Protein AF-A0A5J4QKJ9-F1 (afdb_monomer_lite)

Organism: NCBI:txid433724

Radius of gyration: 32.05 Å; chains: 1; bounding box: 85×45×97 Å

InterPro domains:
  IPR033413 Domain of unknown function DUF5117 [PF17148] (114-199)
  IPR033428 Domain of unknown function DUF5118 [PF17162] (48-95)

Secondary structure (DSSP, 8-state):
--HHHHHHHHHHTSS----------------PPP--------------HHHHHT-S--EEE-SSSEEEEETTEEEEEEEGGGTT-EEEE-------S-TTT--TT--SSPPEEEEEEE-SSEEEEEE---S---S-HHHHHHHHHHTPPEEEEEEEEEEE-TTSSEEEEE-HHHHSS--GGG----TTSGGGGS-------GGG-TT-

Sequence (208 aa):
MNKNKLIVLTLILLFGVLYCPATTIEINIFKKKKKTETTNDSTQVKKNKYDEFFKGEHETVNGMFTIHKMKGKLYFEMPVELFGCEMLIGSTVTEISDNSDAIIGSKPVAPLHVYFTKTDTYVQLRQINARYITMNQNIDQALEKSKIGVILKNAKIEVYNNDSTKVVFEMTDFFVSDNKKMTTFDENSLNGSYERNAIFKNDCSYLT

Structure (mmCIF, N/CA/C/O backbone):
data_AF-A0A5J4QKJ9-F1
#
_entry.id   AF-A0A5J4QKJ9-F1
#
loop_
_atom_site.group_PDB
_atom_site.id
_atom_site.type_symbol
_atom_site.label_atom_id
_atom_site.label_alt_id
_atom_site.label_comp_id
_atom_site.label_asym_id
_atom_site.label_entity_id
_atom_site.label_seq_id
_atom_site.pdbx_PDB_ins_code
_atom_site.Cartn_x
_atom_site.Cartn_y
_atom_site.Cartn_z
_atom_site.occupancy
_atom_site.B_iso_or_equiv
_atom_site.auth_seq_id
_atom_site.auth_comp_id
_atom_site.auth_asym_id
_atom_site.auth_atom_id
_atom_site.pdbx_PDB_model_num
ATOM 1 N N . MET A 1 1 ? 64.456 29.749 38.706 1.00 53.25 1 MET A N 1
ATOM 2 C CA . MET A 1 1 ? 63.313 28.982 39.253 1.00 53.25 1 MET A CA 1
ATOM 3 C C . MET A 1 1 ? 62.455 28.528 38.073 1.00 53.25 1 MET A C 1
ATOM 5 O O . MET A 1 1 ? 61.936 29.374 37.362 1.00 53.25 1 MET A O 1
ATOM 9 N N . ASN A 1 2 ? 62.463 27.228 37.753 1.00 49.75 2 ASN A N 1
ATOM 10 C CA . ASN A 1 2 ? 62.016 26.708 36.449 1.00 49.75 2 ASN A CA 1
ATOM 11 C C . ASN A 1 2 ? 60.491 26.764 36.272 1.00 49.75 2 ASN A C 1
ATOM 13 O O . ASN A 1 2 ? 59.763 26.321 37.157 1.00 49.75 2 ASN A O 1
ATOM 17 N N . LYS A 1 3 ? 60.024 27.232 35.104 1.00 55.44 3 LYS A N 1
ATOM 18 C CA . LYS A 1 3 ? 58.598 27.397 34.740 1.00 55.44 3 LYS A CA 1
ATOM 19 C C . LYS A 1 3 ? 57.761 26.121 34.943 1.00 55.44 3 LYS A C 1
ATOM 21 O O . LYS A 1 3 ? 56.603 26.207 35.333 1.00 55.44 3 LYS A O 1
ATOM 26 N N . ASN A 1 4 ? 58.376 24.944 34.831 1.00 56.66 4 ASN A N 1
ATOM 27 C CA . ASN A 1 4 ? 57.716 23.654 35.065 1.00 56.66 4 ASN A CA 1
ATOM 28 C C . ASN A 1 4 ? 57.393 23.404 36.550 1.00 56.66 4 ASN A C 1
ATOM 30 O O . ASN A 1 4 ? 56.423 22.721 36.855 1.00 56.66 4 ASN A O 1
ATOM 34 N N . LYS A 1 5 ? 58.148 23.998 37.488 1.00 53.72 5 LYS A N 1
ATOM 35 C CA . LYS A 1 5 ? 57.835 23.925 38.926 1.00 53.72 5 LYS A CA 1
ATOM 36 C C . LYS A 1 5 ? 56.646 24.814 39.305 1.00 53.72 5 LYS A C 1
ATOM 38 O O . LYS A 1 5 ? 55.942 24.484 40.249 1.00 53.72 5 LYS A O 1
ATOM 43 N N . LEU A 1 6 ? 56.397 25.895 38.558 1.00 53.22 6 LEU A N 1
ATOM 44 C CA . LEU A 1 6 ? 55.248 26.777 38.786 1.00 53.22 6 LEU A CA 1
ATOM 45 C C . LEU A 1 6 ? 53.943 26.135 38.286 1.00 53.22 6 LEU A C 1
ATOM 47 O O . LEU A 1 6 ? 52.938 26.206 38.982 1.00 53.22 6 LEU A O 1
ATOM 51 N N . ILE A 1 7 ? 53.994 25.424 37.151 1.00 61.72 7 ILE A N 1
ATOM 52 C CA . ILE A 1 7 ? 52.849 24.697 36.568 1.00 61.72 7 ILE A CA 1
ATOM 53 C C . ILE A 1 7 ? 52.448 23.487 37.429 1.00 61.72 7 ILE A C 1
ATOM 55 O O . ILE A 1 7 ? 51.263 23.260 37.660 1.00 61.72 7 ILE A O 1
ATOM 59 N N . VAL A 1 8 ? 53.419 22.751 37.984 1.00 59.34 8 VAL A N 1
ATOM 60 C CA . VAL A 1 8 ? 53.138 21.641 38.917 1.00 59.34 8 VAL A CA 1
ATOM 61 C C . VAL A 1 8 ? 52.498 22.149 40.216 1.00 59.34 8 VAL A C 1
ATOM 63 O O . VAL A 1 8 ? 51.596 21.504 40.743 1.00 59.34 8 VAL A O 1
ATOM 66 N N . LEU A 1 9 ? 52.879 23.342 40.689 1.00 55.09 9 LEU A N 1
ATOM 67 C CA . LEU A 1 9 ? 52.260 23.963 41.863 1.00 55.09 9 LEU A CA 1
ATOM 68 C C . LEU A 1 9 ? 50.819 24.438 41.588 1.00 55.09 9 LEU A C 1
ATOM 70 O O . LEU A 1 9 ? 49.995 24.435 42.498 1.00 55.09 9 LEU A O 1
ATOM 74 N N . THR A 1 10 ? 50.492 24.795 40.338 1.00 56.91 10 THR A N 1
ATOM 75 C CA . THR A 1 10 ? 49.123 25.192 39.950 1.00 56.91 10 THR A CA 1
ATOM 76 C C . THR A 1 10 ? 48.205 23.987 39.708 1.00 56.91 10 THR A C 1
ATOM 78 O O . THR A 1 10 ? 47.006 24.088 39.949 1.00 56.91 10 THR A O 1
ATOM 81 N N . LEU A 1 11 ? 48.744 22.830 39.302 1.00 54.16 11 LEU A N 1
ATOM 82 C CA . LEU A 1 11 ? 47.957 21.601 39.110 1.00 54.16 11 LEU A CA 1
ATOM 83 C C . LEU A 1 11 ? 47.583 20.902 40.431 1.00 54.16 11 LEU A C 1
ATOM 85 O O . LEU A 1 11 ? 46.534 20.270 40.512 1.00 54.16 11 LEU A O 1
ATOM 89 N N . ILE A 1 12 ? 48.402 21.048 41.479 1.00 56.22 12 ILE A N 1
ATOM 90 C CA . ILE A 1 12 ? 48.134 20.475 42.813 1.00 56.22 12 ILE A CA 1
ATOM 91 C C . ILE A 1 12 ? 47.018 21.240 43.549 1.00 56.22 12 ILE A C 1
ATOM 93 O O . ILE A 1 12 ? 46.324 20.660 44.380 1.00 56.22 12 ILE A O 1
ATOM 97 N N . LEU A 1 13 ? 46.760 22.504 43.186 1.00 49.28 13 LEU A N 1
ATOM 98 C CA . LEU A 1 13 ? 45.641 23.280 43.732 1.00 49.28 13 LEU A CA 1
ATOM 99 C C . LEU A 1 13 ? 44.269 22.899 43.138 1.00 49.28 13 LEU A C 1
ATOM 101 O O . LEU A 1 13 ? 43.248 23.281 43.703 1.00 49.28 13 LEU A O 1
ATOM 105 N N . LEU A 1 14 ? 44.224 22.149 42.028 1.00 42.69 14 LEU A N 1
ATOM 106 C CA . LEU A 1 14 ? 42.979 21.832 41.309 1.00 42.69 14 LEU A CA 1
ATOM 107 C C . LEU A 1 14 ? 42.457 20.398 41.542 1.00 42.69 14 LEU A C 1
ATOM 109 O O . LEU A 1 14 ? 41.370 20.070 41.081 1.00 42.69 14 LEU A O 1
ATOM 113 N N . PHE A 1 15 ? 43.195 19.553 42.274 1.00 47.22 15 PHE A N 1
ATOM 114 C CA . PHE A 1 15 ? 42.855 18.135 42.515 1.00 47.22 15 PHE A CA 1
ATOM 115 C C . PHE A 1 15 ? 42.607 17.775 43.995 1.00 47.22 15 PHE A C 1
ATOM 117 O O . PHE A 1 15 ? 42.519 16.602 44.347 1.00 47.22 15 PHE A O 1
ATOM 124 N N . GLY A 1 16 ? 42.472 18.774 44.872 1.00 45.16 16 GLY A N 1
ATOM 125 C CA . GLY A 1 16 ? 42.346 18.603 46.326 1.00 45.16 16 GLY A CA 1
ATOM 126 C C . GLY A 1 16 ? 40.927 18.679 46.897 1.00 45.16 16 GLY A C 1
ATOM 127 O O . GLY A 1 16 ? 40.784 19.057 48.055 1.00 45.16 16 GLY A O 1
ATOM 128 N N . VAL A 1 17 ? 39.878 18.372 46.126 1.00 46.97 17 VAL A N 1
ATOM 129 C CA . VAL A 1 17 ? 38.503 18.321 46.659 1.00 46.97 17 VAL A CA 1
ATOM 130 C C . VAL A 1 17 ? 37.802 17.043 46.202 1.00 46.97 17 VAL A C 1
ATOM 132 O O . VAL A 1 17 ? 36.970 17.052 45.302 1.00 46.97 17 VAL A O 1
ATOM 135 N N . LEU A 1 18 ? 38.146 15.931 46.855 1.00 41.47 18 LEU A N 1
ATOM 136 C CA . LEU A 1 18 ? 37.250 14.791 47.040 1.00 41.47 18 LEU A CA 1
ATOM 137 C C . LEU A 1 18 ? 37.597 14.080 48.369 1.00 41.47 18 LEU A C 1
ATOM 139 O O . LEU A 1 18 ? 38.754 13.736 48.586 1.00 41.47 18 LEU A O 1
ATOM 143 N N . TYR A 1 19 ? 36.555 13.832 49.181 1.00 35.19 19 TYR A N 1
ATOM 144 C CA . TYR A 1 19 ? 36.415 12.935 50.355 1.00 35.19 19 TYR A CA 1
ATOM 145 C C . TYR A 1 19 ? 36.490 13.457 51.821 1.00 35.19 19 TYR A C 1
ATOM 147 O O . TYR A 1 19 ? 37.563 13.563 52.396 1.00 35.19 19 TYR A O 1
ATOM 155 N N . CYS A 1 20 ? 35.277 13.648 52.401 1.00 39.91 20 CYS A N 1
ATOM 156 C CA . CYS A 1 20 ? 34.681 13.172 53.691 1.00 39.91 20 CYS A CA 1
ATOM 157 C C . CYS A 1 20 ? 35.464 13.299 55.032 1.00 39.91 20 CYS A C 1
ATOM 159 O O . CYS A 1 20 ? 36.637 12.946 55.052 1.00 39.91 20 CYS A O 1
ATOM 161 N N . PRO A 1 21 ? 34.842 13.660 56.194 1.00 39.41 21 PRO A N 1
ATOM 162 C CA . PRO A 1 21 ? 33.793 12.850 56.848 1.00 39.41 21 PRO A CA 1
ATOM 163 C C . PRO A 1 21 ? 32.693 13.631 57.620 1.00 39.41 21 PRO A C 1
ATOM 165 O O . PRO A 1 21 ? 32.648 14.855 57.654 1.00 39.41 21 PRO A O 1
ATOM 168 N N . ALA A 1 22 ? 31.766 12.878 58.217 1.00 34.44 22 ALA A N 1
ATOM 169 C CA . ALA A 1 22 ? 30.549 13.326 58.890 1.00 34.44 22 ALA A CA 1
ATOM 170 C C . ALA A 1 22 ? 30.721 13.856 60.342 1.00 34.44 22 ALA A C 1
ATOM 172 O O . ALA A 1 22 ? 31.669 13.502 61.036 1.00 34.44 22 ALA A O 1
ATOM 173 N N . THR A 1 23 ? 29.660 14.549 60.804 1.00 30.72 23 THR A N 1
ATOM 174 C CA . THR A 1 23 ? 29.131 14.769 62.184 1.00 30.72 23 THR A CA 1
ATOM 175 C C . THR A 1 23 ? 29.546 15.994 63.025 1.00 30.72 23 THR A C 1
ATOM 177 O O . THR A 1 23 ? 30.670 16.071 63.494 1.00 30.72 23 THR A O 1
ATOM 180 N N . THR A 1 24 ? 28.551 16.856 63.323 1.00 32.72 24 THR A N 1
ATOM 181 C CA . THR A 1 24 ? 28.047 17.295 64.660 1.00 32.72 24 THR A CA 1
ATOM 182 C C . THR A 1 24 ? 26.606 17.833 64.468 1.00 32.72 24 THR A C 1
ATOM 184 O O . THR A 1 24 ? 26.382 18.747 63.687 1.00 32.72 24 THR A O 1
ATOM 187 N N . ILE A 1 25 ? 25.558 17.057 64.772 1.00 34.56 25 ILE A N 1
ATOM 188 C CA . ILE A 1 25 ? 24.667 17.104 65.957 1.00 34.56 25 ILE A CA 1
ATOM 189 C C . ILE A 1 25 ? 24.187 18.512 66.363 1.00 34.56 25 ILE A C 1
ATOM 191 O O . ILE A 1 25 ? 24.894 19.204 67.080 1.00 34.56 25 ILE A O 1
ATOM 195 N N . GLU A 1 26 ? 22.919 18.822 66.064 1.00 34.75 26 GLU A N 1
ATOM 196 C CA . GLU A 1 26 ? 21.980 19.343 67.066 1.00 34.75 26 GLU A CA 1
ATOM 197 C C . GLU A 1 26 ? 20.632 18.621 66.951 1.00 34.75 26 GLU A C 1
ATOM 199 O O . GLU A 1 26 ? 20.161 18.242 65.877 1.00 34.75 26 GLU A O 1
ATOM 204 N N . ILE A 1 27 ? 20.084 18.336 68.125 1.00 34.22 27 ILE A N 1
ATOM 205 C CA . ILE A 1 27 ? 19.002 17.405 68.414 1.00 34.22 27 ILE A CA 1
ATOM 206 C C . ILE A 1 27 ? 17.670 18.149 68.316 1.00 34.22 27 ILE A C 1
ATOM 208 O O . ILE A 1 27 ? 17.490 19.169 68.971 1.00 34.22 27 ILE A O 1
ATOM 212 N N . ASN A 1 28 ? 16.683 17.575 67.623 1.00 33.81 28 ASN A N 1
ATOM 213 C CA . ASN A 1 28 ? 15.304 17.717 68.080 1.00 33.81 28 ASN A CA 1
ATOM 214 C C . ASN A 1 28 ? 14.521 16.416 67.885 1.00 33.81 28 ASN A C 1
ATOM 216 O O . ASN A 1 28 ? 14.237 15.949 66.783 1.00 33.81 28 ASN A O 1
ATOM 220 N N . ILE A 1 29 ? 14.243 15.803 69.029 1.00 37.66 29 ILE A N 1
ATOM 221 C CA . ILE A 1 29 ? 13.479 14.581 69.226 1.00 37.66 29 ILE A CA 1
ATOM 222 C C . ILE A 1 29 ? 12.014 14.904 68.946 1.00 37.66 29 ILE A C 1
ATOM 224 O O . ILE A 1 29 ? 11.448 15.671 69.702 1.00 37.66 29 ILE A O 1
ATOM 228 N N . PHE A 1 30 ? 11.382 14.283 67.944 1.00 35.19 30 PHE A N 1
ATOM 229 C CA . PHE A 1 30 ? 9.992 13.808 68.054 1.00 35.19 30 PHE A CA 1
ATOM 230 C C . PHE A 1 30 ? 9.690 12.738 66.978 1.00 35.19 30 PHE A C 1
ATOM 232 O O . PHE A 1 30 ? 9.582 12.993 65.784 1.00 35.19 30 PHE A O 1
ATOM 239 N N . LYS A 1 31 ? 9.628 11.494 67.469 1.00 33.03 31 LYS A N 1
ATOM 240 C CA . LYS A 1 31 ? 9.223 10.198 66.886 1.00 33.03 31 LYS A CA 1
ATOM 241 C C . LYS A 1 31 ? 8.546 10.203 65.496 1.00 33.03 31 LYS A C 1
ATOM 243 O O . LYS A 1 31 ? 7.370 10.533 65.373 1.00 33.03 31 LYS A O 1
ATOM 248 N N . LYS A 1 32 ? 9.219 9.606 64.498 1.00 29.00 32 LYS A N 1
ATOM 249 C CA . LYS A 1 32 ? 8.607 9.083 63.259 1.00 29.00 32 LYS A CA 1
ATOM 250 C C . LYS A 1 32 ? 8.487 7.552 63.348 1.00 29.00 32 LYS A C 1
ATOM 252 O O . LYS A 1 32 ? 9.492 6.854 63.464 1.00 29.00 32 LYS A O 1
ATOM 257 N N . LYS A 1 33 ? 7.256 7.025 63.300 1.00 32.41 33 LYS A N 1
ATOM 258 C CA . LYS A 1 33 ? 6.982 5.601 63.030 1.00 32.41 33 LYS A CA 1
ATOM 259 C C . LYS A 1 33 ? 7.449 5.292 61.603 1.00 32.41 33 LYS A C 1
ATOM 261 O O . LYS A 1 33 ? 7.057 5.975 60.661 1.00 32.41 33 LYS A O 1
ATOM 266 N N . LYS A 1 34 ? 8.286 4.266 61.468 1.00 31.73 34 LYS A N 1
ATOM 267 C CA . LYS A 1 34 ? 8.770 3.704 60.203 1.00 31.73 34 LYS A CA 1
ATOM 268 C C . LYS A 1 34 ? 7.569 3.158 59.416 1.00 31.73 34 LYS A C 1
ATOM 270 O O . LYS A 1 34 ? 6.896 2.253 59.903 1.00 31.73 34 LYS A O 1
ATOM 275 N N . LYS A 1 35 ? 7.300 3.696 58.224 1.00 29.03 35 LYS A N 1
ATOM 276 C CA . LYS A 1 35 ? 6.483 3.023 57.210 1.00 29.03 35 LYS A CA 1
ATOM 277 C C . LYS A 1 35 ? 7.376 2.811 55.997 1.00 29.03 35 LYS A C 1
ATOM 279 O O . LYS A 1 35 ? 7.787 3.762 55.346 1.00 29.03 35 LYS A O 1
ATOM 284 N N . THR A 1 36 ? 7.752 1.554 55.816 1.00 29.00 36 THR A N 1
ATOM 285 C CA . THR A 1 36 ? 8.337 0.990 54.607 1.00 29.00 36 THR A CA 1
ATOM 286 C C . THR A 1 36 ? 7.450 1.384 53.429 1.00 29.00 36 THR A C 1
ATOM 288 O O . THR A 1 36 ? 6.258 1.073 53.442 1.00 29.00 36 THR A O 1
ATOM 291 N N . GLU A 1 37 ? 7.996 2.098 52.447 1.00 31.80 37 GLU A N 1
ATOM 292 C CA . GLU A 1 37 ? 7.347 2.221 51.145 1.00 31.80 37 GLU A CA 1
ATOM 293 C C . GLU A 1 37 ? 7.529 0.887 50.433 1.00 31.80 37 GLU A C 1
ATOM 295 O O . GLU A 1 37 ? 8.569 0.572 49.862 1.00 31.80 37 GLU A O 1
ATOM 300 N N . THR A 1 38 ? 6.507 0.055 50.592 1.00 30.38 38 THR A N 1
ATOM 301 C CA . THR A 1 38 ? 6.234 -1.079 49.731 1.00 30.38 38 THR A CA 1
ATOM 302 C C . THR A 1 38 ? 6.131 -0.567 48.303 1.00 30.38 38 THR A C 1
ATOM 304 O O . THR A 1 38 ? 5.337 0.328 48.012 1.00 30.38 38 THR A O 1
ATOM 307 N N . THR A 1 39 ? 6.937 -1.163 47.433 1.00 41.56 39 THR A N 1
ATOM 308 C CA . THR A 1 39 ? 6.778 -1.204 45.986 1.00 41.56 39 THR A CA 1
ATOM 309 C C . THR A 1 39 ? 5.316 -1.503 45.657 1.00 41.56 39 THR A C 1
ATOM 311 O O . THR A 1 39 ? 4.884 -2.652 45.695 1.00 41.56 39 THR A O 1
ATOM 314 N N . ASN A 1 40 ? 4.531 -0.463 45.385 1.00 35.38 40 ASN A N 1
ATOM 315 C CA . ASN A 1 40 ? 3.227 -0.632 44.772 1.00 35.38 40 ASN A CA 1
ATOM 316 C C . ASN A 1 40 ? 3.465 -0.753 43.273 1.00 35.38 40 ASN A C 1
ATOM 318 O O . ASN A 1 40 ? 3.505 0.232 42.537 1.00 35.38 40 ASN A O 1
ATOM 322 N N . ASP A 1 41 ? 3.645 -2.004 42.868 1.00 45.06 41 ASP A N 1
ATOM 323 C CA . ASP A 1 41 ? 3.266 -2.513 41.562 1.00 45.06 41 ASP A CA 1
ATOM 324 C C . ASP A 1 41 ? 1.777 -2.195 41.352 1.00 45.06 41 ASP A C 1
ATOM 326 O O . ASP A 1 41 ? 0.881 -2.965 41.692 1.00 45.06 41 ASP A O 1
ATOM 330 N N . SER A 1 42 ? 1.494 -0.973 40.899 1.00 38.56 42 SER A N 1
ATOM 331 C CA . SER A 1 42 ? 0.215 -0.661 40.285 1.00 38.56 42 SER A CA 1
ATOM 332 C C . SER A 1 42 ? 0.376 -0.904 38.794 1.00 38.56 42 SER A C 1
ATOM 334 O O . SER A 1 42 ? 0.571 0.023 38.004 1.00 38.56 42 SER A O 1
ATOM 336 N N . THR A 1 43 ? 0.234 -2.166 38.406 1.00 46.91 43 THR A N 1
ATOM 337 C CA . THR A 1 43 ? -0.249 -2.585 37.088 1.00 46.91 43 THR A CA 1
ATOM 338 C C . THR A 1 43 ? -1.689 -2.076 36.916 1.00 46.91 43 THR A C 1
ATOM 340 O O . THR A 1 43 ? -2.660 -2.813 36.780 1.00 46.91 43 THR A O 1
ATOM 343 N N . GLN A 1 44 ? -1.861 -0.757 36.968 1.00 40.84 44 GLN A N 1
ATOM 344 C CA . GLN A 1 44 ? -3.064 -0.096 36.520 1.00 40.84 44 GLN A CA 1
ATOM 345 C C . GLN A 1 44 ? -2.872 0.044 35.017 1.00 40.84 44 GLN A C 1
ATOM 347 O O . GLN A 1 44 ? -2.218 0.972 34.543 1.00 40.84 44 GLN A O 1
ATOM 352 N N . VAL A 1 45 ? -3.371 -0.947 34.277 1.00 47.75 45 VAL A N 1
ATOM 353 C CA . VAL A 1 45 ? -3.450 -0.909 32.818 1.00 47.75 45 VAL A CA 1
ATOM 354 C C . VAL A 1 45 ? -4.270 0.328 32.453 1.00 47.75 45 VAL A C 1
ATOM 356 O O . VAL A 1 45 ? -5.499 0.294 32.390 1.00 47.75 45 VAL A O 1
ATOM 359 N N . LYS A 1 46 ? -3.594 1.465 32.245 1.00 46.38 46 LYS A N 1
ATOM 360 C CA . LYS A 1 46 ? -4.110 2.510 31.366 1.00 46.38 46 LYS A CA 1
ATOM 361 C C . LYS A 1 46 ? -4.401 1.772 30.072 1.00 46.38 46 LYS A C 1
ATOM 363 O O . LYS A 1 46 ? -3.456 1.280 29.461 1.00 46.38 46 LYS A O 1
ATOM 368 N N . LYS A 1 47 ? -5.679 1.645 29.702 1.00 55.09 47 LYS A N 1
ATOM 369 C CA . LYS A 1 47 ? -6.060 1.189 28.362 1.00 55.09 47 LYS A CA 1
ATOM 370 C C . LYS A 1 47 ? -5.145 1.896 27.378 1.00 55.09 47 LYS A C 1
ATOM 372 O O . LYS A 1 47 ? -5.116 3.130 27.360 1.00 55.09 47 LYS A O 1
ATOM 377 N N . ASN A 1 48 ? -4.321 1.127 26.678 1.00 82.25 48 ASN A N 1
ATOM 378 C CA . ASN A 1 48 ? -3.387 1.728 25.756 1.00 82.25 48 ASN A CA 1
ATOM 379 C C . ASN A 1 48 ? -4.210 2.322 24.604 1.00 82.25 48 ASN A C 1
ATOM 381 O O . ASN A 1 48 ? -5.266 1.787 24.262 1.00 82.25 48 ASN A O 1
ATOM 385 N N . LYS A 1 49 ? -3.757 3.431 24.008 1.00 90.50 49 LYS A N 1
ATOM 386 C CA . LYS A 1 49 ? -4.410 4.031 22.830 1.00 90.50 49 LYS A CA 1
ATOM 387 C C . LYS A 1 49 ? -4.652 2.985 21.737 1.00 90.50 49 LYS A C 1
ATOM 389 O O . LYS A 1 49 ? -5.638 3.075 21.019 1.00 90.50 49 LYS A O 1
ATOM 394 N N . TYR A 1 50 ? -3.769 1.990 21.654 1.00 93.81 50 TYR A N 1
ATOM 395 C CA . TYR A 1 50 ? -3.891 0.827 20.785 1.00 93.81 50 TYR A CA 1
ATOM 396 C C . TYR A 1 50 ? -5.137 -0.025 21.078 1.00 93.81 50 TYR A C 1
ATOM 398 O O . TYR A 1 50 ? -5.957 -0.246 20.189 1.00 93.81 50 TYR A O 1
ATOM 406 N N . ASP A 1 51 ? -5.326 -0.441 22.334 1.00 92.25 51 ASP A N 1
ATOM 407 C CA . ASP A 1 51 ? -6.477 -1.254 22.752 1.00 92.25 51 ASP A CA 1
ATOM 408 C C . ASP A 1 51 ? -7.800 -0.493 22.573 1.00 92.25 51 ASP A C 1
ATOM 410 O O . ASP A 1 51 ? -8.848 -1.079 22.305 1.00 92.25 51 ASP A O 1
ATOM 414 N N . GLU A 1 52 ? -7.765 0.832 22.743 1.00 92.94 52 GLU A N 1
ATOM 415 C CA . GLU A 1 52 ? -8.910 1.699 22.474 1.00 92.94 52 GLU A CA 1
ATOM 416 C C . GLU A 1 52 ? -9.199 1.824 20.974 1.00 92.94 52 GLU A C 1
ATOM 418 O O . GLU A 1 52 ? -10.365 1.773 20.576 1.00 92.94 52 GLU A O 1
ATOM 423 N N . PHE A 1 53 ? -8.159 1.944 20.143 1.00 94.38 53 PHE A N 1
ATOM 424 C CA . PHE A 1 53 ? -8.288 2.042 18.691 1.00 94.38 53 PHE A CA 1
ATOM 425 C C . PHE A 1 53 ? -8.983 0.808 18.108 1.00 94.38 53 PHE A C 1
ATOM 427 O O . PHE A 1 53 ? -9.957 0.950 17.369 1.00 94.38 53 PHE A O 1
ATOM 434 N N . PHE A 1 54 ? -8.560 -0.390 18.518 1.00 93.19 54 PHE A N 1
ATOM 435 C CA . PHE A 1 54 ? -9.141 -1.667 18.085 1.00 93.19 54 PHE A CA 1
ATOM 436 C C . PHE A 1 54 ? -10.321 -2.145 18.941 1.00 93.19 54 PHE A C 1
ATOM 438 O O . PHE A 1 54 ? -10.709 -3.314 18.893 1.00 93.19 54 PHE A O 1
ATOM 445 N N . LYS A 1 55 ? -10.934 -1.255 19.728 1.00 91.62 55 LYS A N 1
ATOM 446 C CA . LYS A 1 55 ? -12.094 -1.614 20.542 1.00 91.62 55 LYS A CA 1
ATOM 447 C C . LYS A 1 55 ? -13.301 -1.934 19.652 1.00 91.62 55 LYS A C 1
ATOM 449 O O . LYS A 1 55 ? -13.831 -1.058 18.968 1.00 91.62 55 LYS A O 1
ATOM 454 N N . GLY A 1 56 ? -13.793 -3.164 19.769 1.00 89.88 56 GLY A N 1
ATOM 455 C CA . GLY A 1 56 ? -14.959 -3.668 19.045 1.00 89.88 56 GLY A CA 1
ATOM 456 C C . GLY A 1 56 ? -14.598 -4.818 18.111 1.00 89.88 56 GLY A C 1
ATOM 457 O O . GLY A 1 56 ? -13.437 -5.216 18.009 1.00 89.88 56 GLY A O 1
ATOM 458 N N . GLU A 1 57 ? -15.609 -5.361 17.444 1.00 89.50 57 GLU A N 1
ATOM 459 C CA . GLU A 1 57 ? -15.409 -6.429 16.470 1.00 89.50 57 GLU A CA 1
ATOM 460 C C . GLU A 1 57 ? -14.704 -5.889 15.224 1.00 89.50 57 GLU A C 1
ATOM 462 O O . GLU A 1 57 ? -15.051 -4.833 14.687 1.00 89.50 57 GLU A O 1
ATOM 467 N N . HIS A 1 58 ? -13.683 -6.617 14.791 1.00 93.88 58 HIS A N 1
ATOM 468 C CA . HIS A 1 58 ? -12.952 -6.361 13.565 1.00 93.88 58 HIS A CA 1
ATOM 469 C C . HIS A 1 58 ? -12.363 -7.672 13.050 1.00 93.88 58 HIS A C 1
ATOM 471 O O . HIS A 1 58 ? -11.989 -8.551 13.828 1.00 93.88 58 HIS A O 1
ATOM 477 N N . GLU A 1 59 ? -12.280 -7.805 11.733 1.00 95.44 59 GLU A N 1
ATOM 478 C CA . GLU A 1 59 ? -11.654 -8.964 11.106 1.00 95.44 59 GLU A CA 1
ATOM 479 C C . GLU A 1 59 ? -10.145 -8.728 11.052 1.00 95.44 59 GLU A C 1
ATOM 481 O O . GLU A 1 59 ? -9.699 -7.647 10.664 1.00 95.44 59 GLU A O 1
ATOM 486 N N . THR A 1 60 ? -9.357 -9.728 11.448 1.00 96.62 60 THR A N 1
ATOM 487 C CA . THR A 1 60 ? -7.894 -9.639 11.451 1.00 96.62 60 THR A CA 1
ATOM 488 C C . THR A 1 60 ? -7.291 -10.826 10.726 1.00 96.62 60 THR A C 1
ATOM 490 O O . THR A 1 60 ? -7.642 -11.973 11.001 1.00 96.62 60 THR A O 1
ATOM 493 N N . VAL A 1 61 ? -6.335 -10.550 9.843 1.00 97.00 61 VAL A N 1
ATOM 494 C CA . VAL A 1 61 ? -5.507 -11.565 9.193 1.00 97.00 61 VAL A CA 1
ATOM 495 C C . VAL A 1 61 ? -4.046 -11.269 9.502 1.00 97.00 61 VAL A C 1
ATOM 497 O O . VAL A 1 61 ? -3.568 -10.156 9.290 1.00 97.00 61 VAL A O 1
ATOM 500 N N . ASN A 1 62 ? -3.335 -12.274 10.011 1.00 96.81 62 ASN A N 1
ATOM 501 C CA . ASN A 1 62 ? -1.915 -12.171 10.332 1.00 96.81 62 ASN A CA 1
ATOM 502 C C . ASN A 1 62 ? -1.062 -12.636 9.144 1.00 96.81 62 ASN A C 1
ATOM 504 O O . ASN A 1 62 ? -1.321 -13.691 8.566 1.00 96.81 62 ASN A O 1
ATOM 508 N N . GLY A 1 63 ? -0.018 -11.877 8.822 1.00 96.19 63 GLY A N 1
ATOM 509 C CA . GLY A 1 63 ? 0.964 -12.194 7.786 1.00 96.19 63 GLY A CA 1
ATOM 510 C C . GLY A 1 63 ? 2.261 -11.415 8.009 1.00 96.19 63 GLY A C 1
ATOM 511 O O . GLY A 1 63 ? 2.576 -11.058 9.141 1.00 96.19 63 GLY A O 1
ATOM 512 N N . MET A 1 64 ? 2.999 -11.108 6.932 1.00 95.00 64 MET A N 1
ATOM 513 C CA . MET A 1 64 ? 4.138 -10.170 7.001 1.00 95.00 64 MET A CA 1
ATOM 514 C C . MET A 1 64 ? 3.696 -8.824 7.597 1.00 95.00 64 MET A C 1
ATOM 516 O O . MET A 1 64 ? 4.429 -8.182 8.345 1.00 95.00 64 MET A O 1
ATOM 520 N N . PHE A 1 65 ? 2.481 -8.411 7.238 1.00 96.38 65 PHE A N 1
ATOM 521 C CA . PHE A 1 65 ? 1.750 -7.304 7.829 1.00 96.38 65 PHE A CA 1
ATOM 522 C C . PHE A 1 65 ? 0.530 -7.926 8.506 1.00 96.38 65 PHE A C 1
ATOM 524 O O . PHE A 1 65 ? -0.041 -8.885 7.972 1.00 96.38 65 PHE A O 1
ATOM 531 N N . THR A 1 66 ? 0.109 -7.385 9.643 1.00 97.44 66 THR A N 1
ATOM 532 C CA . THR A 1 66 ? -1.2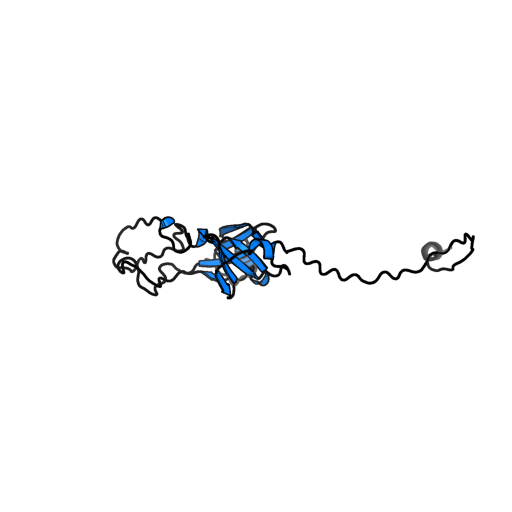18 -7.701 10.171 1.00 97.44 66 THR A CA 1
ATOM 533 C C . THR A 1 66 ? -2.216 -6.749 9.516 1.00 97.44 66 THR A C 1
ATOM 535 O O . THR A 1 66 ? -1.981 -5.544 9.424 1.00 97.44 66 THR A O 1
ATOM 538 N N . ILE A 1 67 ? -3.308 -7.292 8.987 1.00 96.94 67 ILE A N 1
ATOM 539 C CA . ILE A 1 67 ? -4.344 -6.523 8.298 1.00 96.94 67 ILE A CA 1
ATOM 540 C C . ILE A 1 67 ? -5.607 -6.571 9.142 1.00 96.94 67 ILE A C 1
ATOM 542 O O . ILE A 1 67 ? -6.088 -7.656 9.468 1.00 96.94 67 ILE A O 1
ATOM 546 N N . HIS A 1 68 ? -6.160 -5.398 9.444 1.00 96.44 68 HIS A N 1
ATOM 547 C CA . HIS A 1 68 ? -7.416 -5.255 10.168 1.00 96.44 68 HIS A CA 1
ATOM 548 C C . HIS A 1 68 ? -8.469 -4.603 9.277 1.00 96.44 68 HIS A C 1
ATOM 550 O O . HIS A 1 68 ? -8.246 -3.522 8.726 1.00 96.44 68 HIS A O 1
ATOM 556 N N . LYS A 1 69 ? -9.641 -5.226 9.180 1.00 95.00 69 LYS A N 1
ATOM 557 C CA . LYS A 1 69 ? -10.832 -4.629 8.575 1.00 95.00 69 LYS A CA 1
ATOM 558 C C . LYS A 1 69 ? -11.790 -4.218 9.686 1.00 95.00 69 LYS A C 1
ATOM 560 O O . LYS A 1 69 ? -12.310 -5.058 10.419 1.00 95.00 69 LYS A O 1
ATOM 565 N N . MET A 1 70 ? -12.032 -2.916 9.807 1.00 93.56 70 MET A N 1
ATOM 566 C CA . MET A 1 70 ? -12.949 -2.355 10.800 1.00 93.56 70 MET A CA 1
ATOM 567 C C . MET A 1 70 ? -13.615 -1.091 10.268 1.00 93.56 70 MET A C 1
ATOM 569 O O . MET A 1 70 ? -12.961 -0.258 9.645 1.00 93.56 70 MET A O 1
ATOM 573 N N . LYS A 1 71 ? -14.915 -0.922 10.541 1.00 89.81 71 LYS A N 1
ATOM 574 C CA . LYS A 1 71 ? -15.680 0.293 10.185 1.00 89.81 71 LYS A CA 1
ATOM 575 C C . LYS A 1 71 ? -15.549 0.685 8.698 1.00 89.81 71 LYS A C 1
ATOM 577 O O . LYS A 1 71 ? -15.366 1.860 8.389 1.00 89.81 71 LYS A O 1
ATOM 582 N N . GLY A 1 72 ? -15.589 -0.303 7.799 1.00 89.12 72 GLY A N 1
ATOM 583 C CA . GLY A 1 72 ? -15.476 -0.088 6.350 1.00 89.12 72 GLY A CA 1
ATOM 584 C C . GLY A 1 72 ? -14.087 0.357 5.870 1.00 89.12 72 GLY A C 1
ATOM 585 O O . GLY A 1 72 ? -13.959 0.950 4.803 1.00 89.12 72 GLY A O 1
ATOM 586 N N . LYS A 1 73 ? -13.042 0.150 6.683 1.00 92.75 73 LYS A N 1
ATOM 587 C CA . LYS A 1 73 ? -11.666 0.552 6.376 1.00 92.75 73 LYS A CA 1
ATOM 588 C C . LYS A 1 73 ? -10.685 -0.588 6.581 1.00 92.75 73 LYS A C 1
ATOM 590 O O . LYS A 1 73 ? -10.858 -1.427 7.468 1.00 92.75 73 LYS A O 1
ATOM 595 N N . LEU A 1 74 ? -9.633 -0.559 5.773 1.00 95.00 74 LEU A N 1
ATOM 596 C CA . LEU A 1 74 ? -8.494 -1.457 5.822 1.00 95.00 74 LEU A CA 1
ATOM 597 C C . LEU A 1 74 ? -7.315 -0.757 6.501 1.00 95.00 74 LEU A C 1
ATOM 599 O O . LEU A 1 74 ? -6.786 0.239 5.998 1.00 95.00 74 LEU A O 1
ATOM 603 N N . TYR A 1 75 ? -6.893 -1.300 7.635 1.00 97.19 75 TYR A N 1
ATOM 604 C CA . TYR A 1 75 ? -5.743 -0.832 8.394 1.00 97.19 75 TYR A CA 1
ATOM 605 C C . TYR A 1 75 ? -4.614 -1.845 8.307 1.00 97.19 75 TYR A C 1
ATOM 607 O O . TYR A 1 75 ? -4.816 -3.045 8.494 1.00 97.19 75 TYR A O 1
ATOM 615 N N . PHE A 1 76 ? -3.419 -1.347 8.025 1.00 97.88 76 PHE A N 1
ATOM 616 C CA . PHE A 1 76 ? -2.190 -2.123 8.039 1.00 97.88 76 PHE A CA 1
ATOM 617 C C . PHE A 1 76 ? -1.489 -1.876 9.367 1.00 97.88 76 PHE A C 1
ATOM 619 O O . PHE A 1 76 ? -1.194 -0.730 9.697 1.00 97.88 76 PHE A O 1
ATOM 626 N N . GLU A 1 77 ? -1.211 -2.944 10.104 1.00 97.94 77 GLU A N 1
ATOM 627 C CA . GLU A 1 77 ? -0.296 -2.970 11.237 1.00 97.94 77 GLU A CA 1
ATOM 628 C C . GLU A 1 77 ? 1.039 -3.565 10.750 1.00 97.94 77 GLU A C 1
ATOM 630 O O . GLU A 1 77 ? 1.169 -4.770 10.513 1.00 97.94 77 GLU A O 1
ATOM 635 N N . MET A 1 78 ? 2.035 -2.701 10.552 1.00 98.12 78 MET A N 1
ATOM 636 C CA . MET A 1 78 ? 3.322 -3.059 9.950 1.00 98.12 78 MET A CA 1
ATOM 637 C C . MET A 1 78 ? 4.454 -3.019 10.985 1.00 98.12 78 MET A C 1
ATOM 639 O O . MET A 1 78 ? 4.601 -1.999 11.668 1.00 98.12 78 MET A O 1
ATOM 643 N N . PRO A 1 79 ? 5.297 -4.066 11.074 1.00 98.06 79 PRO A N 1
ATOM 644 C CA . PRO A 1 79 ? 6.534 -4.023 11.849 1.00 98.06 79 PRO A CA 1
ATOM 645 C C . PRO A 1 79 ? 7.474 -2.907 11.387 1.00 98.06 79 PRO A C 1
ATOM 647 O O . PRO A 1 79 ? 7.706 -2.728 10.191 1.00 98.06 79 PRO A O 1
ATOM 650 N N . VAL A 1 80 ? 8.063 -2.178 12.337 1.00 96.88 80 VAL A N 1
ATOM 651 C CA . VAL A 1 80 ? 8.986 -1.069 12.041 1.00 96.88 80 VAL A CA 1
ATOM 652 C C . VAL A 1 80 ? 10.264 -1.528 11.332 1.00 96.88 80 VAL A C 1
ATOM 654 O O . VAL A 1 80 ? 10.897 -0.748 10.629 1.00 96.88 80 VAL A O 1
ATOM 657 N N . GLU A 1 81 ? 10.623 -2.799 11.475 1.00 97.06 81 GLU A N 1
ATOM 658 C CA . GLU A 1 81 ? 11.785 -3.410 10.823 1.00 97.06 81 GLU A CA 1
ATOM 659 C C . GLU A 1 81 ? 11.625 -3.519 9.301 1.00 97.06 81 GLU A C 1
ATOM 661 O O . GLU A 1 81 ? 12.619 -3.615 8.590 1.00 97.06 81 GLU A O 1
ATOM 666 N N . LEU A 1 82 ? 10.390 -3.461 8.787 1.00 97.62 82 LEU A N 1
ATOM 667 C CA . LEU A 1 82 ? 10.111 -3.555 7.351 1.00 97.62 82 LEU A CA 1
ATOM 668 C C . LEU A 1 82 ? 10.227 -2.212 6.613 1.00 97.62 82 LEU A C 1
ATOM 670 O O . LEU A 1 82 ? 10.096 -2.162 5.387 1.00 97.62 82 LEU A O 1
ATOM 674 N N . PHE A 1 83 ? 10.459 -1.104 7.324 1.00 97.25 83 PHE A N 1
ATOM 675 C CA . PHE A 1 83 ? 10.709 0.183 6.677 1.00 97.25 83 PHE A CA 1
ATOM 676 C C . PHE A 1 83 ? 12.024 0.152 5.893 1.00 97.25 83 PHE A C 1
ATOM 678 O O . PHE A 1 83 ? 13.063 -0.246 6.408 1.00 97.25 83 PHE A O 1
ATOM 685 N N . GLY A 1 84 ? 11.985 0.616 4.643 1.00 95.50 84 GLY A N 1
ATOM 686 C CA . GLY A 1 84 ? 13.122 0.552 3.722 1.00 95.50 84 GLY A CA 1
ATOM 687 C C . GLY A 1 84 ? 13.293 -0.796 3.015 1.00 95.50 84 GLY A C 1
ATOM 688 O O . GLY A 1 84 ? 14.086 -0.868 2.082 1.00 95.50 84 GLY A O 1
ATOM 689 N N . CYS A 1 85 ? 12.540 -1.837 3.387 1.00 96.38 85 CYS A N 1
ATOM 690 C CA . CYS A 1 85 ? 12.548 -3.097 2.652 1.00 96.38 85 CYS A CA 1
ATOM 691 C C . CYS A 1 85 ? 11.812 -2.943 1.317 1.00 96.38 85 CYS A C 1
ATOM 693 O O . CYS A 1 85 ? 10.672 -2.470 1.272 1.00 96.38 85 CYS A O 1
ATOM 695 N N . GLU A 1 86 ? 12.461 -3.365 0.234 1.00 95.50 86 GLU A N 1
ATOM 696 C CA . GLU A 1 86 ? 11.837 -3.416 -1.084 1.00 95.50 86 GLU A CA 1
ATOM 697 C C . GLU A 1 86 ? 10.844 -4.582 -1.171 1.00 95.50 86 GLU A C 1
ATOM 699 O O . GLU A 1 86 ? 11.093 -5.681 -0.676 1.00 95.50 86 GLU A O 1
ATOM 704 N N . MET A 1 87 ? 9.704 -4.339 -1.808 1.00 96.25 87 MET A N 1
ATOM 705 C CA . MET A 1 87 ? 8.581 -5.265 -1.914 1.00 96.25 87 MET A CA 1
ATOM 706 C C . MET A 1 87 ? 7.931 -5.161 -3.295 1.00 96.25 87 MET A C 1
ATOM 708 O O . MET A 1 87 ? 8.090 -4.166 -4.008 1.00 96.25 87 MET A O 1
ATOM 712 N N . LEU A 1 88 ? 7.148 -6.181 -3.653 1.00 95.75 88 LEU A N 1
ATOM 713 C CA . LEU A 1 88 ? 6.255 -6.156 -4.808 1.00 95.75 88 LEU A CA 1
ATOM 714 C C . LEU A 1 88 ? 4.803 -6.182 -4.333 1.00 95.75 88 LEU A C 1
ATOM 716 O O . LEU A 1 88 ? 4.422 -7.062 -3.564 1.00 95.75 88 LEU A O 1
ATOM 720 N N . ILE A 1 89 ? 3.988 -5.247 -4.822 1.00 94.06 89 ILE A N 1
ATOM 721 C CA . ILE A 1 89 ? 2.534 -5.258 -4.618 1.00 94.06 89 ILE A CA 1
ATOM 722 C C . ILE A 1 89 ? 1.860 -5.460 -5.970 1.00 94.06 89 ILE A C 1
ATOM 724 O O . ILE A 1 89 ? 2.022 -4.642 -6.870 1.00 94.06 89 ILE A O 1
ATOM 728 N N . GLY A 1 90 ? 1.085 -6.530 -6.110 1.00 92.25 90 GLY A N 1
ATOM 729 C CA . GLY A 1 90 ? 0.269 -6.784 -7.294 1.00 92.25 90 GLY A CA 1
ATOM 730 C C . GLY A 1 90 ? -1.105 -7.317 -6.909 1.00 92.25 90 GLY A C 1
ATOM 731 O O . GLY A 1 90 ? -1.259 -7.943 -5.861 1.00 92.25 90 GLY A O 1
ATOM 732 N N . SER A 1 91 ? -2.092 -7.073 -7.764 1.00 90.31 91 SER A N 1
ATOM 733 C CA . SER A 1 91 ? -3.432 -7.648 -7.665 1.00 90.31 91 SER A CA 1
ATOM 734 C C . SER A 1 91 ? -3.545 -8.886 -8.557 1.00 90.31 91 SER A C 1
ATOM 736 O O . SER A 1 91 ? -2.796 -9.064 -9.517 1.00 90.31 91 SER A O 1
ATOM 738 N N . THR A 1 92 ? -4.448 -9.798 -8.214 1.00 92.69 92 THR A N 1
ATOM 739 C CA . THR A 1 92 ? -4.792 -10.957 -9.046 1.00 92.69 92 THR A CA 1
ATOM 740 C C . THR A 1 92 ? -6.303 -11.082 -9.078 1.00 92.69 92 THR A C 1
ATOM 742 O O . THR A 1 92 ? -6.944 -10.945 -8.037 1.00 92.69 92 THR A O 1
ATOM 745 N N . VAL A 1 93 ? -6.867 -11.329 -10.258 1.00 92.69 93 VAL A N 1
ATOM 746 C CA . VAL A 1 93 ? -8.311 -11.535 -10.411 1.00 92.69 93 VAL A CA 1
ATOM 747 C C . VAL A 1 93 ? -8.655 -12.924 -9.889 1.00 92.69 93 VAL A C 1
ATOM 749 O O . VAL A 1 93 ? -8.280 -13.922 -10.496 1.00 92.69 93 VAL A O 1
ATOM 752 N N . THR A 1 94 ? -9.323 -13.012 -8.744 1.00 93.62 94 THR A N 1
ATOM 753 C CA . THR A 1 94 ? -9.728 -14.301 -8.158 1.00 93.62 94 THR A CA 1
ATOM 754 C C . THR A 1 94 ? -11.075 -14.766 -8.691 1.00 93.62 94 THR A C 1
ATOM 756 O O . THR A 1 94 ? -11.262 -15.952 -8.935 1.00 93.62 94 THR A O 1
ATOM 759 N N . GLU A 1 95 ? -11.994 -13.825 -8.899 1.00 92.06 95 GLU A N 1
ATOM 760 C CA . GLU A 1 95 ? -13.360 -14.046 -9.370 1.00 92.06 95 GLU A CA 1
ATOM 761 C C . GLU A 1 95 ? -13.792 -12.836 -10.211 1.00 92.06 95 GLU A C 1
ATOM 763 O O . GLU A 1 95 ? -13.307 -11.722 -9.993 1.00 92.06 95 GLU A O 1
ATOM 768 N N . ILE A 1 96 ? -14.678 -13.046 -11.187 1.00 92.25 96 ILE A N 1
ATOM 769 C CA . ILE A 1 96 ? -15.186 -11.982 -12.061 1.00 92.25 96 ILE A CA 1
ATOM 770 C C . ILE A 1 96 ? -16.601 -12.305 -12.548 1.00 92.25 96 ILE A C 1
ATOM 772 O O . ILE A 1 96 ? -16.928 -13.469 -12.775 1.00 92.25 96 ILE A O 1
ATOM 776 N N . SER A 1 97 ? -17.442 -11.279 -12.702 1.00 91.56 97 SER A N 1
ATOM 777 C CA . SER A 1 97 ? -18.815 -11.423 -13.206 1.00 91.56 97 SER A CA 1
ATOM 778 C C . SER A 1 97 ? -18.884 -11.611 -14.722 1.00 91.56 97 SER A C 1
ATOM 780 O O . SER A 1 97 ? -19.776 -12.298 -15.211 1.00 91.56 97 SER A O 1
ATOM 782 N N . ASP A 1 98 ? -17.953 -10.997 -15.453 1.00 92.19 98 ASP A N 1
ATOM 783 C CA . ASP A 1 98 ? -17.839 -11.077 -16.905 1.00 92.19 98 ASP A CA 1
ATOM 784 C C . ASP A 1 98 ? -16.387 -11.393 -17.287 1.00 92.19 98 ASP A C 1
ATOM 786 O O . ASP A 1 98 ? -15.475 -10.587 -17.107 1.00 92.19 98 ASP A O 1
ATOM 790 N N . ASN A 1 99 ? -16.159 -12.599 -17.803 1.00 91.62 99 ASN A N 1
ATOM 791 C CA . ASN A 1 99 ? -14.826 -13.054 -18.194 1.00 91.62 99 ASN A CA 1
ATOM 792 C C . ASN A 1 99 ? -14.299 -12.374 -19.471 1.00 91.62 99 ASN A C 1
ATOM 794 O O . ASN A 1 99 ? -13.152 -12.609 -19.856 1.00 91.62 99 ASN A O 1
ATOM 798 N N . SER A 1 100 ? -15.104 -11.531 -20.124 1.00 93.00 100 SER A N 1
ATOM 799 C CA . SER A 1 100 ? -14.635 -10.678 -21.212 1.00 93.00 100 SER A CA 1
ATOM 800 C C . SER A 1 100 ? -13.769 -9.514 -20.723 1.00 93.00 100 SER A C 1
ATOM 802 O O . SER A 1 100 ? -13.008 -8.977 -21.522 1.00 93.00 100 SER A O 1
ATOM 804 N N . ASP A 1 101 ? -13.797 -9.179 -19.427 1.00 92.69 101 ASP A N 1
ATOM 805 C CA . ASP A 1 101 ? -13.060 -8.044 -18.850 1.00 92.69 101 ASP A CA 1
ATOM 806 C C . ASP A 1 101 ? -11.696 -8.406 -18.245 1.00 92.69 101 ASP A C 1
ATOM 808 O O . ASP A 1 101 ? -10.788 -7.563 -18.215 1.00 92.69 101 ASP A O 1
ATOM 812 N N . ALA A 1 102 ? -11.536 -9.645 -17.773 1.00 93.81 102 ALA A N 1
ATOM 813 C CA . ALA A 1 102 ? -10.274 -10.183 -17.273 1.00 93.81 102 ALA A CA 1
ATOM 814 C C . ALA A 1 102 ? -10.266 -11.715 -17.227 1.00 93.81 102 ALA A C 1
ATOM 816 O O . ALA A 1 102 ? -11.309 -12.368 -17.173 1.00 93.81 102 ALA A O 1
ATOM 817 N N . ILE A 1 103 ? -9.063 -12.285 -17.187 1.00 91.94 103 ILE A N 1
ATOM 818 C CA . ILE A 1 103 ? -8.850 -13.725 -17.037 1.00 91.94 103 ILE A CA 1
ATOM 819 C C . ILE A 1 103 ? -8.646 -14.041 -15.550 1.00 91.94 103 ILE A C 1
ATOM 821 O O . ILE A 1 103 ? -7.816 -13.433 -14.878 1.00 91.94 103 ILE A O 1
ATOM 825 N N . ILE A 1 104 ? -9.372 -15.028 -15.023 1.00 93.44 104 ILE A N 1
ATOM 826 C CA . ILE A 1 104 ? -9.183 -15.488 -13.640 1.00 93.44 104 ILE A CA 1
ATOM 827 C C . ILE A 1 104 ? -7.742 -15.990 -13.451 1.00 93.44 104 ILE A C 1
ATOM 829 O O . ILE A 1 104 ? -7.210 -16.741 -14.266 1.00 93.44 104 ILE A O 1
ATOM 833 N N . GLY A 1 105 ? -7.106 -15.573 -12.360 1.00 92.38 105 GLY A N 1
ATOM 834 C CA . GLY A 1 105 ? -5.705 -15.843 -12.042 1.00 92.38 105 GLY A CA 1
ATOM 835 C C . GLY A 1 105 ? -4.715 -14.888 -12.712 1.00 92.38 105 GLY A C 1
ATOM 836 O O . GLY A 1 105 ? -3.524 -14.930 -12.380 1.00 92.38 105 GLY A O 1
ATOM 837 N N . SER A 1 106 ? -5.170 -14.010 -13.611 1.00 92.00 106 SER A N 1
ATOM 838 C CA . SER A 1 106 ? -4.288 -13.040 -14.250 1.00 92.00 106 SER A CA 1
ATOM 839 C C . SER A 1 106 ? -3.876 -11.919 -13.297 1.00 92.00 106 SER A C 1
ATOM 841 O O . SER A 1 106 ? -4.506 -11.660 -12.266 1.00 92.00 106 SER A O 1
ATOM 843 N N . LYS A 1 107 ? -2.761 -11.272 -13.646 1.00 93.12 107 LYS A N 1
ATOM 844 C CA . LYS A 1 107 ? -2.255 -10.045 -13.023 1.00 93.12 107 LYS A CA 1
ATOM 845 C C . LYS A 1 107 ? -2.321 -8.962 -14.097 1.00 93.12 107 LYS A C 1
ATOM 847 O O . LYS A 1 107 ? -1.359 -8.840 -14.853 1.00 93.12 107 LYS A O 1
ATOM 852 N N . PRO A 1 108 ? -3.445 -8.229 -14.203 1.00 90.94 108 PRO A N 1
ATOM 853 C CA . PRO A 1 108 ? -3.677 -7.267 -15.285 1.00 90.94 108 PRO A CA 1
ATOM 854 C C . PRO A 1 108 ? -2.586 -6.201 -15.414 1.00 90.94 108 PRO A C 1
ATOM 856 O O . PRO A 1 108 ? -2.342 -5.672 -16.492 1.00 90.94 108 PRO A O 1
ATOM 859 N N . VAL A 1 109 ? -1.916 -5.895 -14.303 1.00 91.25 109 VAL A N 1
ATOM 860 C CA . VAL A 1 109 ? -0.840 -4.912 -14.214 1.00 91.25 109 VAL A CA 1
ATOM 861 C C . VAL A 1 109 ? 0.423 -5.538 -13.643 1.00 91.25 109 VAL A C 1
ATOM 863 O O . VAL A 1 109 ? 0.379 -6.413 -12.774 1.00 91.25 109 VAL A O 1
ATOM 866 N N . ALA A 1 110 ? 1.573 -5.047 -14.109 1.00 91.88 110 ALA A N 1
ATOM 867 C CA . ALA A 1 110 ? 2.859 -5.408 -13.531 1.00 91.88 110 ALA A CA 1
ATOM 868 C C . ALA A 1 110 ? 2.892 -5.037 -12.033 1.00 91.88 110 ALA A C 1
ATOM 870 O O . ALA A 1 110 ? 2.486 -3.922 -11.683 1.00 91.88 110 ALA A O 1
ATOM 871 N N . PRO A 1 111 ? 3.397 -5.920 -11.149 1.00 94.06 111 PRO A N 1
ATOM 872 C CA . PRO A 1 111 ? 3.525 -5.606 -9.733 1.00 94.06 111 PRO A CA 1
ATOM 873 C C . PRO A 1 111 ? 4.330 -4.325 -9.501 1.00 94.06 111 PRO A C 1
ATOM 875 O O . PRO A 1 111 ? 5.372 -4.094 -10.119 1.00 94.06 111 PRO A O 1
ATOM 878 N N . LEU A 1 112 ? 3.862 -3.494 -8.576 1.00 94.81 112 LEU A N 1
ATOM 879 C CA . LEU A 1 112 ? 4.553 -2.285 -8.166 1.00 94.81 112 LEU A CA 1
ATOM 880 C C . LEU A 1 112 ? 5.757 -2.646 -7.304 1.00 94.81 112 LEU A C 1
ATOM 882 O O . LEU A 1 112 ? 5.603 -3.218 -6.228 1.00 94.81 112 LEU A O 1
ATOM 886 N N . HIS A 1 113 ? 6.942 -2.246 -7.758 1.00 95.69 113 HIS A N 1
ATOM 887 C CA . HIS A 1 113 ? 8.168 -2.272 -6.967 1.00 95.69 113 HIS A CA 1
ATOM 888 C C . HIS A 1 113 ? 8.182 -1.085 -6.011 1.00 95.69 113 HIS A C 1
ATOM 890 O O . HIS A 1 113 ? 8.199 0.072 -6.443 1.00 95.69 113 HIS A O 1
ATOM 896 N N . VAL A 1 114 ? 8.082 -1.368 -4.716 1.00 96.50 114 VAL A N 1
ATOM 897 C CA . VAL A 1 114 ? 7.799 -0.368 -3.685 1.00 96.50 114 VAL A CA 1
ATOM 898 C C . VAL A 1 114 ? 8.612 -0.590 -2.420 1.00 96.50 114 VAL A C 1
ATOM 900 O O . VAL A 1 114 ? 9.174 -1.654 -2.204 1.00 96.50 114 VAL A O 1
ATOM 903 N N . TYR A 1 115 ? 8.622 0.417 -1.558 1.00 97.06 115 TYR A N 1
ATOM 904 C CA . TYR A 1 115 ? 9.097 0.339 -0.182 1.00 97.06 115 TYR A CA 1
ATOM 905 C C . TYR A 1 115 ? 8.291 1.309 0.677 1.00 97.06 115 TYR A C 1
ATOM 907 O O . TYR A 1 115 ? 7.710 2.280 0.175 1.00 97.06 115 TYR A O 1
ATOM 915 N N . PHE A 1 116 ? 8.263 1.060 1.981 1.00 97.88 116 PHE A N 1
ATOM 916 C CA . PHE A 1 116 ? 7.662 1.980 2.936 1.00 97.88 116 PHE A CA 1
ATOM 917 C C . PHE A 1 116 ? 8.741 2.845 3.590 1.00 97.88 116 PHE A C 1
ATOM 919 O O . PHE A 1 116 ? 9.810 2.359 3.957 1.00 97.88 116 PHE A O 1
ATOM 926 N N . THR A 1 117 ? 8.443 4.125 3.796 1.00 97.38 117 THR A N 1
ATOM 927 C CA . THR A 1 117 ? 9.215 5.032 4.664 1.00 97.38 117 THR A CA 1
ATOM 928 C C . THR A 1 117 ? 8.301 5.634 5.717 1.00 97.38 117 THR A C 1
ATOM 930 O O . THR A 1 117 ? 7.096 5.730 5.486 1.00 97.38 117 THR A O 1
ATOM 933 N N . LYS A 1 118 ? 8.850 6.103 6.839 1.00 96.69 118 LYS A N 1
ATOM 934 C CA . LYS A 1 118 ? 8.071 6.829 7.848 1.00 96.69 118 LYS A CA 1
ATOM 935 C C . LYS A 1 118 ? 8.687 8.166 8.218 1.00 96.69 118 LYS A C 1
ATOM 937 O O . LYS A 1 118 ? 9.904 8.333 8.190 1.00 96.69 118 LYS A O 1
ATOM 942 N N . THR A 1 119 ? 7.824 9.072 8.646 1.00 95.56 119 THR A N 1
ATOM 943 C CA . THR A 1 119 ? 8.163 10.211 9.498 1.00 95.56 119 THR A CA 1
ATOM 944 C C . THR A 1 119 ? 7.615 9.946 10.904 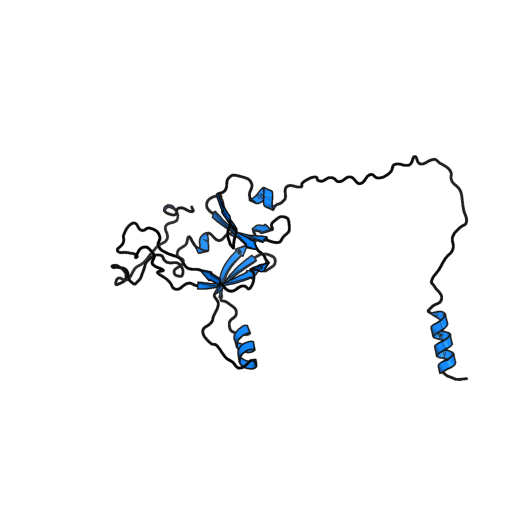1.00 95.56 119 THR A C 1
ATOM 946 O O . THR A 1 119 ? 7.184 8.833 11.213 1.00 95.56 119 THR A O 1
ATOM 949 N N . ASP A 1 120 ? 7.597 10.959 11.765 1.00 93.44 120 ASP A N 1
ATOM 950 C CA . ASP A 1 120 ? 6.960 10.850 13.083 1.00 93.44 120 ASP A CA 1
ATOM 951 C C . ASP A 1 120 ? 5.428 10.754 12.997 1.00 93.44 120 ASP A C 1
ATOM 953 O O . ASP A 1 120 ? 4.779 10.288 13.930 1.00 93.44 120 ASP A O 1
ATOM 957 N N . THR A 1 121 ? 4.840 11.195 11.879 1.00 96.75 121 THR A N 1
ATOM 958 C CA . THR A 1 121 ? 3.384 11.363 11.723 1.00 96.75 121 THR A CA 1
ATOM 959 C C . THR A 1 121 ? 2.782 10.587 10.559 1.00 96.75 121 THR A C 1
ATOM 961 O O . THR A 1 121 ? 1.581 10.316 10.582 1.00 96.75 121 THR A O 1
ATOM 964 N N . TYR A 1 122 ? 3.581 10.217 9.558 1.00 98.06 122 TYR A N 1
ATOM 965 C CA . TYR A 1 122 ? 3.096 9.572 8.342 1.00 98.06 122 TYR A CA 1
ATOM 966 C C . TYR A 1 122 ? 3.913 8.340 7.973 1.00 98.06 122 TYR A C 1
ATOM 968 O O . TYR A 1 122 ? 5.133 8.308 8.134 1.00 98.06 122 TYR A O 1
ATOM 976 N N . VAL A 1 123 ? 3.228 7.369 7.383 1.00 98.31 123 VAL A N 1
ATOM 977 C CA . VAL A 1 123 ? 3.805 6.283 6.597 1.00 98.31 123 VAL A CA 1
ATOM 978 C C . VAL A 1 123 ? 3.591 6.589 5.122 1.00 98.31 123 VAL A C 1
ATOM 980 O O . VAL A 1 123 ? 2.500 6.949 4.685 1.00 98.31 123 VAL A O 1
ATOM 983 N N . GLN A 1 124 ? 4.651 6.448 4.341 1.00 97.94 124 GLN A N 1
ATOM 984 C CA . GLN A 1 124 ? 4.656 6.692 2.909 1.00 97.94 124 GLN A CA 1
ATOM 985 C C . GLN A 1 124 ? 4.937 5.393 2.179 1.00 97.94 124 GLN A C 1
ATOM 987 O O . GLN A 1 124 ? 5.999 4.802 2.365 1.00 97.94 124 GLN A O 1
ATOM 992 N N . LEU A 1 125 ? 4.012 4.995 1.313 1.00 97.38 125 LEU A N 1
ATOM 993 C CA . LEU A 1 125 ? 4.264 3.980 0.303 1.00 97.38 125 LEU A CA 1
ATOM 994 C C . LEU A 1 125 ? 4.936 4.657 -0.890 1.00 97.38 125 LEU A C 1
ATOM 996 O O . LEU A 1 125 ? 4.362 5.576 -1.480 1.00 97.38 125 LEU A O 1
ATOM 1000 N N . ARG A 1 126 ? 6.141 4.217 -1.248 1.00 96.25 126 ARG A N 1
ATOM 1001 C CA . ARG A 1 126 ? 6.937 4.803 -2.328 1.00 96.25 126 ARG A CA 1
ATOM 1002 C C . ARG A 1 126 ? 7.185 3.795 -3.435 1.00 96.25 126 ARG A C 1
ATOM 1004 O O . ARG A 1 126 ? 7.536 2.658 -3.152 1.00 96.25 126 ARG A O 1
ATOM 1011 N N . GLN A 1 127 ? 7.044 4.224 -4.686 1.00 95.25 127 GLN A N 1
ATOM 1012 C CA . GLN A 1 127 ? 7.420 3.433 -5.857 1.00 95.25 127 GLN A CA 1
ATOM 1013 C C . GLN A 1 127 ? 8.906 3.619 -6.168 1.00 95.25 127 GLN A C 1
ATOM 1015 O O . GLN A 1 127 ? 9.374 4.752 -6.299 1.00 95.25 127 GLN A O 1
ATOM 1020 N N . ILE A 1 128 ? 9.626 2.513 -6.328 1.00 93.44 128 ILE A N 1
ATOM 1021 C CA . ILE A 1 128 ? 11.049 2.488 -6.669 1.00 93.44 128 ILE A CA 1
ATOM 1022 C C . ILE A 1 128 ? 11.222 2.764 -8.160 1.00 93.44 128 ILE A C 1
ATOM 1024 O O . ILE A 1 128 ? 10.468 2.271 -9.004 1.00 93.44 128 ILE A O 1
ATOM 1028 N N . ASN A 1 129 ? 12.239 3.559 -8.492 1.00 88.50 129 ASN A N 1
ATOM 1029 C CA . ASN A 1 129 ? 12.671 3.764 -9.867 1.00 88.50 129 ASN A CA 1
ATOM 1030 C C . ASN A 1 129 ? 13.955 2.971 -10.140 1.00 88.50 129 ASN A C 1
ATOM 1032 O O . ASN A 1 129 ? 15.064 3.466 -9.947 1.00 88.50 129 ASN A O 1
ATOM 1036 N N . ALA A 1 130 ? 13.796 1.747 -10.640 1.00 84.75 130 ALA A N 1
ATOM 1037 C CA . ALA A 1 130 ? 14.903 0.856 -10.983 1.00 84.75 130 ALA A CA 1
ATOM 1038 C C . ALA A 1 130 ? 15.349 0.961 -12.460 1.00 84.7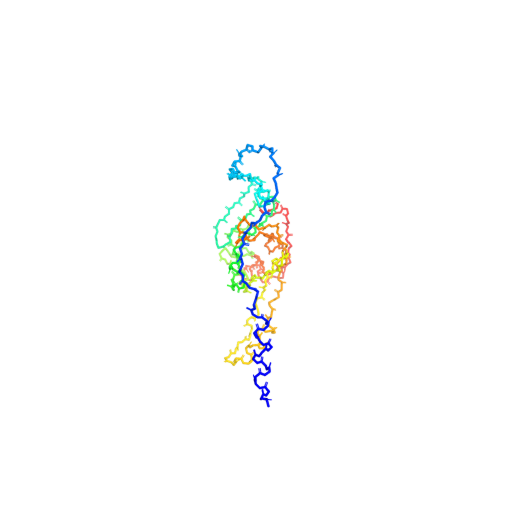5 130 ALA A C 1
ATOM 1040 O O . ALA A 1 130 ? 15.964 0.040 -12.986 1.00 84.75 130 ALA A O 1
ATOM 1041 N N . ARG A 1 131 ? 15.044 2.064 -13.168 1.00 84.75 131 ARG A N 1
ATOM 1042 C CA . ARG A 1 131 ? 15.263 2.164 -14.629 1.00 84.75 131 ARG A CA 1
ATOM 1043 C C . ARG A 1 131 ? 16.730 2.073 -15.059 1.00 84.75 131 ARG A C 1
ATOM 1045 O O . ARG A 1 131 ? 17.015 1.584 -16.145 1.00 84.75 131 ARG A O 1
ATOM 1052 N N . TYR A 1 132 ? 17.642 2.584 -14.242 1.00 84.94 132 TYR A N 1
ATOM 1053 C CA . TYR A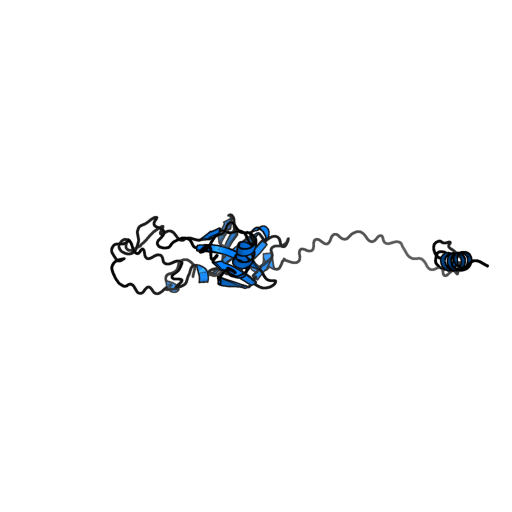 1 132 ? 19.071 2.627 -14.552 1.00 84.94 132 TYR A CA 1
ATOM 1054 C C . TYR A 1 132 ? 19.837 1.846 -13.496 1.00 84.94 132 TYR A C 1
ATOM 1056 O O . TYR A 1 132 ? 19.524 1.973 -12.321 1.00 84.94 132 TYR A O 1
ATOM 1064 N N . ILE A 1 133 ? 20.858 1.090 -13.873 1.00 85.75 133 ILE A N 1
ATOM 1065 C CA . ILE A 1 133 ? 21.755 0.396 -12.940 1.00 85.75 133 ILE A CA 1
ATOM 1066 C C . ILE A 1 133 ? 23.194 0.622 -13.392 1.00 85.75 133 ILE A C 1
ATOM 1068 O O . ILE A 1 133 ? 23.447 0.832 -14.579 1.00 85.75 133 ILE A O 1
ATOM 1072 N N . THR A 1 134 ? 24.136 0.627 -12.457 1.00 88.88 134 THR A N 1
ATOM 1073 C CA . THR A 1 134 ? 25.553 0.830 -12.763 1.00 88.88 134 THR A CA 1
ATOM 1074 C C . THR A 1 134 ? 26.425 0.012 -11.825 1.00 88.88 134 THR A C 1
ATOM 1076 O O . THR A 1 134 ? 26.031 -0.289 -10.706 1.00 88.88 134 THR A O 1
ATOM 1079 N N . MET A 1 135 ? 27.623 -0.340 -12.286 1.00 92.50 135 MET A N 1
ATOM 1080 C CA . MET A 1 135 ? 28.663 -0.946 -11.447 1.00 92.50 135 MET A CA 1
ATOM 1081 C C . MET A 1 135 ? 29.649 0.103 -10.903 1.00 92.50 135 MET A C 1
ATOM 1083 O O . MET A 1 135 ? 30.548 -0.224 -10.134 1.00 92.50 135 MET A O 1
ATOM 1087 N N . ASN A 1 136 ? 29.519 1.369 -11.314 1.00 95.12 136 ASN A N 1
ATOM 1088 C CA . ASN A 1 136 ? 30.391 2.451 -10.866 1.00 95.12 136 ASN A CA 1
ATOM 1089 C C . ASN A 1 136 ? 29.826 3.103 -9.598 1.00 95.12 136 ASN A C 1
ATOM 1091 O O . ASN A 1 136 ? 28.818 3.799 -9.668 1.00 95.12 136 ASN A O 1
ATOM 1095 N N . GLN A 1 137 ? 30.521 2.953 -8.471 1.00 91.06 137 GLN A N 1
ATOM 1096 C CA . GLN A 1 137 ? 30.075 3.441 -7.158 1.00 91.06 137 GLN A CA 1
ATOM 1097 C C . GLN A 1 137 ? 29.776 4.949 -7.108 1.00 91.06 137 GLN A C 1
ATOM 1099 O O . GLN A 1 137 ? 28.819 5.362 -6.460 1.00 91.06 137 GLN A O 1
ATOM 1104 N N . ASN A 1 138 ? 30.545 5.785 -7.815 1.00 89.88 138 ASN A N 1
ATOM 1105 C CA . ASN A 1 138 ? 30.314 7.235 -7.819 1.00 89.88 138 ASN A CA 1
ATOM 1106 C C . ASN A 1 138 ? 29.022 7.593 -8.560 1.00 89.88 138 ASN A C 1
ATOM 1108 O O . ASN A 1 138 ? 28.281 8.486 -8.148 1.00 89.88 138 ASN A O 1
ATOM 1112 N N . ILE A 1 139 ? 28.752 6.886 -9.661 1.00 90.62 139 ILE A N 1
ATOM 1113 C CA . ILE A 1 139 ? 27.498 7.034 -10.402 1.00 90.62 139 ILE A CA 1
ATOM 1114 C C . ILE A 1 139 ? 26.347 6.470 -9.568 1.00 90.62 139 ILE A C 1
ATOM 1116 O O . ILE A 1 139 ? 25.285 7.081 -9.524 1.00 90.62 139 ILE A O 1
ATOM 1120 N N . ASP A 1 140 ? 26.559 5.358 -8.867 1.00 88.81 140 ASP A N 1
ATOM 1121 C CA . ASP A 1 140 ? 25.534 4.703 -8.056 1.00 88.81 140 ASP A CA 1
ATOM 1122 C C . ASP A 1 140 ? 25.041 5.598 -6.910 1.00 88.81 140 ASP A C 1
ATOM 1124 O O . ASP A 1 140 ? 23.843 5.838 -6.790 1.00 88.81 140 ASP A O 1
ATOM 1128 N N . GLN A 1 141 ? 25.949 6.256 -6.181 1.00 88.19 141 GLN A N 1
ATOM 1129 C CA . GLN A 1 141 ? 25.583 7.244 -5.152 1.00 88.19 141 GLN A CA 1
ATOM 1130 C C . GLN A 1 141 ? 24.768 8.426 -5.708 1.00 88.19 141 GLN A C 1
ATOM 1132 O O . GLN A 1 141 ? 23.882 8.967 -5.039 1.00 88.19 141 GLN A O 1
ATOM 1137 N N . ALA A 1 142 ? 25.066 8.869 -6.934 1.00 87.88 142 ALA A N 1
ATOM 1138 C CA . ALA A 1 142 ? 24.282 9.906 -7.604 1.00 87.88 142 ALA A CA 1
ATOM 1139 C C . ALA A 1 142 ? 22.911 9.371 -8.063 1.00 87.88 142 ALA A C 1
ATOM 1141 O O . ALA A 1 142 ? 21.905 10.090 -8.018 1.00 87.88 142 ALA A O 1
ATOM 1142 N N . LEU A 1 143 ? 22.846 8.102 -8.470 1.00 87.12 143 LEU A N 1
ATOM 1143 C CA . LEU A 1 143 ? 21.600 7.428 -8.814 1.00 87.12 143 LEU A CA 1
ATOM 1144 C C . LEU A 1 143 ? 20.695 7.244 -7.591 1.00 87.12 143 LEU A C 1
ATOM 1146 O O . LEU A 1 143 ? 19.512 7.553 -7.696 1.00 87.12 143 LEU A O 1
ATOM 1150 N N . GLU A 1 144 ? 21.218 6.833 -6.437 1.00 84.75 144 GLU A N 1
ATOM 1151 C CA . GLU A 1 144 ? 20.444 6.712 -5.189 1.00 84.75 144 GLU A CA 1
ATOM 1152 C C . GLU A 1 144 ? 19.722 8.022 -4.841 1.00 84.75 144 GLU A C 1
ATOM 1154 O O . GLU A 1 144 ? 18.529 8.031 -4.534 1.00 84.75 144 GLU A O 1
ATOM 1159 N N . LYS A 1 145 ? 20.414 9.159 -4.981 1.00 84.94 145 LYS A N 1
ATOM 1160 C CA . LYS A 1 145 ? 19.837 10.488 -4.723 1.00 84.94 145 LYS A CA 1
ATOM 1161 C C . LYS A 1 145 ? 18.809 10.915 -5.771 1.00 84.94 145 LYS A C 1
ATOM 1163 O O . LYS A 1 145 ? 17.861 11.621 -5.440 1.00 84.94 145 LYS A O 1
ATOM 1168 N N . SER A 1 146 ? 18.989 10.514 -7.029 1.00 82.94 146 SER A N 1
ATOM 1169 C CA . SER A 1 146 ? 18.104 10.903 -8.141 1.00 82.94 146 SER A CA 1
ATOM 1170 C C . SER A 1 146 ? 16.910 9.964 -8.348 1.00 82.94 146 SER A C 1
ATOM 1172 O O . SER A 1 146 ? 16.010 10.283 -9.124 1.00 82.94 146 SER A O 1
ATOM 1174 N N . LYS A 1 147 ? 16.859 8.838 -7.629 1.00 82.06 147 LYS A N 1
ATOM 1175 C CA . LYS A 1 147 ? 15.784 7.837 -7.702 1.00 82.06 147 LYS A CA 1
ATOM 1176 C C . LYS A 1 147 ? 14.933 7.762 -6.436 1.00 82.06 147 LYS A C 1
ATOM 1178 O O . LYS A 1 147 ? 14.288 6.738 -6.208 1.00 82.06 147 LYS A O 1
ATOM 1183 N N . ILE A 1 148 ? 14.912 8.818 -5.616 1.00 83.25 148 ILE A N 1
ATOM 1184 C CA . ILE A 1 148 ? 14.057 8.846 -4.426 1.00 83.25 148 ILE A CA 1
ATOM 1185 C C . ILE A 1 148 ? 12.611 8.519 -4.829 1.00 83.25 148 ILE A C 1
ATOM 1187 O O . ILE A 1 148 ? 12.040 9.150 -5.721 1.00 83.25 148 ILE A O 1
ATOM 1191 N N . GLY A 1 149 ? 12.052 7.465 -4.232 1.00 88.62 149 GLY A N 1
ATOM 1192 C CA . GLY A 1 149 ? 10.827 6.860 -4.738 1.00 88.62 149 GLY A CA 1
ATOM 1193 C C . GLY A 1 149 ? 9.636 7.814 -4.702 1.00 88.62 149 GLY A C 1
ATOM 1194 O O . GLY A 1 149 ? 9.462 8.575 -3.741 1.00 88.62 149 GLY A O 1
ATOM 1195 N N . VAL A 1 150 ? 8.798 7.749 -5.740 1.00 93.62 150 VAL A N 1
ATOM 1196 C CA . VAL A 1 150 ? 7.577 8.561 -5.859 1.00 93.62 150 VAL A CA 1
ATOM 1197 C C . VAL A 1 150 ? 6.590 8.135 -4.780 1.00 93.62 150 VAL A C 1
ATOM 1199 O O . VAL A 1 150 ? 6.300 6.949 -4.655 1.00 93.62 150 VAL A O 1
ATOM 1202 N N . ILE A 1 151 ? 6.051 9.084 -4.014 1.00 94.94 151 ILE A N 1
ATOM 1203 C CA . ILE A 1 151 ? 5.051 8.790 -2.979 1.00 94.94 151 ILE A CA 1
ATOM 1204 C C . ILE A 1 151 ? 3.727 8.418 -3.662 1.00 94.94 151 ILE A C 1
ATOM 1206 O O . ILE A 1 151 ? 3.118 9.253 -4.324 1.00 94.94 151 ILE A O 1
ATOM 1210 N N . LEU A 1 152 ? 3.289 7.169 -3.492 1.00 94.62 152 LEU A N 1
ATOM 1211 C CA . LEU A 1 152 ? 2.008 6.657 -3.989 1.00 94.62 152 LEU A CA 1
ATOM 1212 C C . LEU A 1 152 ? 0.862 6.885 -2.994 1.00 94.62 152 LEU A C 1
ATOM 1214 O O . LEU A 1 152 ? -0.260 7.164 -3.398 1.00 94.62 152 LEU A O 1
ATOM 1218 N N . LYS A 1 153 ? 1.142 6.765 -1.692 1.00 95.50 153 LYS A N 1
ATOM 1219 C CA . LYS A 1 153 ? 0.202 7.038 -0.591 1.00 95.50 153 LYS A CA 1
ATOM 1220 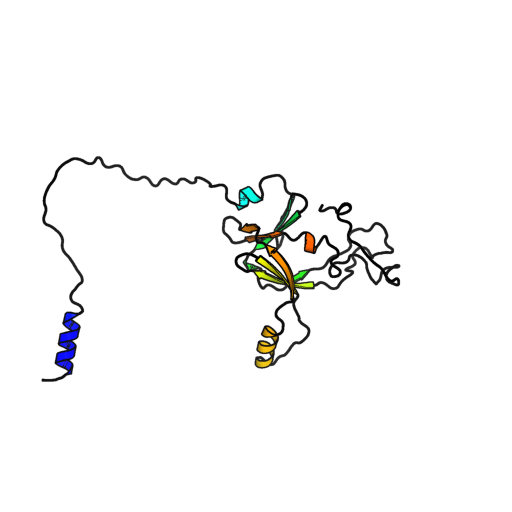C C . LYS A 1 153 ? 0.992 7.619 0.575 1.00 95.50 153 LYS A C 1
ATOM 1222 O O . LYS A 1 153 ? 2.092 7.157 0.869 1.00 95.50 153 LYS A O 1
ATOM 1227 N N . ASN A 1 154 ? 0.423 8.625 1.232 1.00 97.00 154 ASN A N 1
ATOM 1228 C CA . ASN A 1 154 ? 0.941 9.221 2.462 1.00 97.00 154 ASN A CA 1
ATOM 1229 C C . ASN A 1 154 ? -0.135 9.072 3.544 1.00 97.00 154 ASN A C 1
ATOM 1231 O O . ASN A 1 154 ? -1.042 9.896 3.639 1.00 97.00 154 ASN A O 1
ATOM 1235 N N . ALA A 1 155 ? -0.076 7.976 4.294 1.00 97.94 155 ALA A N 1
ATOM 1236 C CA . ALA A 1 155 ? -1.056 7.613 5.307 1.00 97.94 155 ALA A CA 1
ATOM 1237 C C . ALA A 1 155 ? -0.632 8.156 6.672 1.00 97.94 155 ALA A C 1
ATOM 1239 O O . ALA A 1 155 ? 0.534 8.059 7.055 1.00 97.94 155 ALA A O 1
ATOM 1240 N N . LYS A 1 156 ? -1.568 8.743 7.416 1.00 98.12 156 LYS A N 1
ATOM 1241 C CA . LYS A 1 156 ? -1.308 9.175 8.790 1.00 98.12 156 LYS A CA 1
ATOM 1242 C C . LYS A 1 156 ? -1.119 7.942 9.678 1.00 98.12 156 LYS A C 1
ATOM 1244 O O . LYS A 1 156 ? -1.829 6.952 9.517 1.00 98.12 156 LYS A O 1
ATOM 1249 N N . ILE A 1 157 ? -0.173 8.012 10.611 1.00 98.00 157 ILE A N 1
ATOM 1250 C CA . ILE A 1 157 ? -0.044 7.004 11.665 1.00 98.00 157 ILE A CA 1
ATOM 1251 C C . ILE A 1 157 ? -1.203 7.202 12.640 1.00 98.00 157 ILE A C 1
ATOM 1253 O O . ILE A 1 157 ? -1.337 8.266 13.249 1.00 98.00 157 ILE A O 1
ATOM 1257 N N . GLU A 1 158 ? -2.038 6.179 12.773 1.00 97.38 158 GLU A N 1
ATOM 1258 C CA . GLU A 1 158 ? -3.188 6.200 13.672 1.00 97.38 158 GLU A CA 1
ATOM 1259 C C . GLU A 1 158 ? -2.764 5.854 15.096 1.00 97.38 158 GLU A C 1
ATOM 1261 O O . GLU A 1 158 ? -3.088 6.565 16.050 1.00 97.38 158 GLU A O 1
ATOM 1266 N N . VAL A 1 159 ? -1.992 4.775 15.243 1.00 96.81 159 VAL A N 1
ATOM 1267 C CA . VAL A 1 159 ? -1.523 4.307 16.544 1.00 96.81 159 VAL A CA 1
ATOM 1268 C C . VAL A 1 159 ? -0.268 3.444 16.402 1.00 96.81 159 VAL A C 1
ATOM 1270 O O . VAL A 1 159 ? -0.006 2.865 15.350 1.00 96.81 159 VAL A O 1
ATOM 1273 N N . TYR A 1 160 ? 0.521 3.378 17.470 1.00 96.19 160 TYR A N 1
ATOM 1274 C CA . TYR A 1 160 ? 1.592 2.396 17.639 1.00 96.19 160 TYR A CA 1
ATOM 1275 C C . TYR A 1 160 ? 1.081 1.286 18.547 1.00 96.19 160 TYR A C 1
ATOM 1277 O O . TYR A 1 160 ? 0.284 1.550 19.450 1.00 96.19 160 TYR A O 1
ATOM 1285 N N . ASN A 1 161 ? 1.553 0.062 18.350 1.00 93.88 161 ASN A N 1
ATOM 1286 C CA . ASN A 1 161 ? 1.287 -0.994 19.318 1.00 93.88 161 ASN A CA 1
ATOM 1287 C C . ASN A 1 161 ? 1.998 -0.722 20.660 1.00 93.88 161 ASN A C 1
ATOM 1289 O O . ASN A 1 161 ? 2.806 0.200 20.798 1.00 93.88 161 ASN A O 1
ATOM 1293 N N . ASN A 1 162 ? 1.671 -1.522 21.676 1.00 88.94 162 ASN A N 1
ATOM 1294 C CA . ASN A 1 162 ? 2.051 -1.236 23.062 1.00 88.94 162 ASN A CA 1
ATOM 1295 C C . ASN A 1 162 ? 3.569 -1.134 23.295 1.00 88.94 162 ASN A C 1
ATOM 1297 O O . ASN A 1 162 ? 3.993 -0.370 24.160 1.00 88.94 162 ASN A O 1
ATOM 1301 N N . ASP A 1 163 ? 4.372 -1.863 22.521 1.00 91.25 163 ASP A N 1
ATOM 1302 C CA . ASP A 1 163 ? 5.839 -1.861 22.582 1.00 91.25 163 ASP A CA 1
ATOM 1303 C C . ASP A 1 163 ? 6.500 -0.996 21.486 1.00 91.25 163 ASP A C 1
ATOM 1305 O O . ASP A 1 163 ? 7.724 -0.935 21.401 1.00 91.25 163 ASP A O 1
ATOM 1309 N N . SER A 1 164 ? 5.707 -0.288 20.671 1.00 91.31 164 SER A N 1
ATOM 1310 C CA . SER A 1 164 ? 6.159 0.534 19.536 1.00 91.31 164 SER A CA 1
ATOM 1311 C C . SER A 1 164 ? 6.946 -0.212 18.447 1.00 91.31 164 SER A C 1
ATOM 1313 O O . SER A 1 164 ? 7.614 0.426 17.631 1.00 91.31 164 SER A O 1
ATOM 1315 N N . THR A 1 165 ? 6.858 -1.543 18.386 1.00 95.75 165 THR A N 1
ATOM 1316 C CA . THR A 1 165 ? 7.476 -2.357 17.323 1.00 95.75 165 THR A CA 1
ATOM 1317 C C . THR A 1 165 ? 6.661 -2.370 16.033 1.00 95.75 165 THR A C 1
ATOM 1319 O O . THR A 1 165 ? 7.172 -2.767 14.984 1.00 95.75 165 THR A O 1
ATOM 1322 N N . LYS A 1 166 ? 5.404 -1.919 16.074 1.00 97.44 166 LYS A N 1
ATOM 1323 C CA . LYS A 1 166 ? 4.503 -1.874 14.922 1.00 97.44 166 LYS A CA 1
ATOM 1324 C C . LYS A 1 166 ? 3.737 -0.561 14.849 1.00 97.44 166 LYS A C 1
ATOM 1326 O O . LYS A 1 166 ? 3.407 0.057 15.865 1.00 97.44 166 LYS A O 1
ATOM 1331 N N . VAL A 1 167 ? 3.424 -0.158 13.624 1.00 97.69 167 VAL A N 1
ATOM 1332 C CA . VAL A 1 167 ? 2.634 1.038 13.318 1.00 97.69 167 VAL A CA 1
ATOM 1333 C C . VAL A 1 167 ? 1.358 0.676 12.587 1.00 97.69 167 VAL A C 1
ATOM 1335 O O . VAL A 1 167 ? 1.381 -0.142 11.670 1.00 97.69 167 VAL A O 1
ATOM 1338 N N . VAL A 1 168 ? 0.266 1.333 12.962 1.00 97.94 168 VAL A N 1
ATOM 1339 C CA . VAL A 1 168 ? -1.047 1.170 12.341 1.00 97.94 168 VAL A CA 1
ATOM 1340 C C . VAL A 1 168 ? -1.364 2.388 11.487 1.00 97.94 168 VAL A C 1
ATOM 1342 O O . VAL A 1 168 ? -1.297 3.525 11.962 1.00 97.94 168 VAL A O 1
ATOM 1345 N N . PHE A 1 169 ? -1.726 2.157 10.230 1.00 98.19 169 PHE A N 1
ATOM 1346 C CA . PHE A 1 169 ? -2.115 3.201 9.284 1.00 98.19 169 PHE A CA 1
ATOM 1347 C C . PHE A 1 169 ? -3.158 2.687 8.286 1.00 98.19 169 PHE A C 1
ATOM 1349 O O . PHE A 1 169 ? -3.274 1.493 8.019 1.00 98.19 169 PHE A O 1
ATOM 1356 N N . GLU A 1 170 ? -3.952 3.607 7.755 1.00 97.00 170 GLU A N 1
ATOM 1357 C CA . GLU A 1 170 ? -5.076 3.329 6.860 1.00 97.00 170 GLU A CA 1
ATOM 1358 C C . GLU A 1 170 ? -4.610 3.199 5.395 1.00 97.00 170 GLU A C 1
ATOM 1360 O O . GLU A 1 170 ? -3.824 4.020 4.913 1.00 97.00 170 GLU A O 1
ATOM 1365 N N . MET A 1 171 ? -5.090 2.170 4.684 1.00 95.38 171 MET A N 1
ATOM 1366 C CA . MET A 1 171 ? -4.672 1.843 3.309 1.00 95.38 171 MET A CA 1
ATOM 1367 C C . MET A 1 171 ? -5.826 1.568 2.330 1.00 95.38 171 MET A C 1
ATOM 1369 O O . MET A 1 171 ? -5.560 1.250 1.173 1.00 95.38 171 MET A O 1
ATOM 1373 N N . THR A 1 172 ? -7.085 1.713 2.742 1.00 93.12 172 THR A N 1
ATOM 1374 C CA . THR A 1 172 ? -8.298 1.447 1.941 1.00 93.12 172 THR A CA 1
ATOM 1375 C C . THR A 1 172 ? -8.223 2.118 0.579 1.00 93.12 172 THR A C 1
ATOM 1377 O O . THR A 1 172 ? -8.234 1.412 -0.423 1.00 93.12 172 THR A O 1
ATOM 1380 N N . ASP A 1 173 ? -8.026 3.441 0.516 1.00 90.31 173 ASP A N 1
ATOM 1381 C CA . ASP A 1 173 ? -8.046 4.166 -0.768 1.00 90.31 173 ASP A CA 1
ATOM 1382 C C . ASP A 1 173 ? -6.950 3.709 -1.738 1.00 90.31 173 ASP A C 1
ATOM 1384 O O . ASP A 1 173 ? -7.040 3.953 -2.936 1.00 90.31 173 ASP A O 1
ATOM 1388 N N . PHE A 1 174 ? -5.874 3.083 -1.254 1.00 91.00 174 PHE A N 1
ATOM 1389 C CA . PHE A 1 174 ? -4.831 2.592 -2.150 1.00 91.00 174 PHE A CA 1
ATOM 1390 C C . PHE A 1 174 ? -5.304 1.380 -2.972 1.00 91.00 174 PHE A C 1
ATOM 1392 O O . PHE A 1 174 ? -4.891 1.231 -4.126 1.00 91.00 174 PHE A O 1
ATOM 1399 N N . PHE A 1 175 ? -6.178 0.553 -2.389 1.00 86.81 175 PHE A N 1
ATOM 1400 C CA . PHE A 1 175 ? -6.729 -0.664 -2.997 1.00 86.81 175 PHE A CA 1
ATOM 1401 C C . PHE A 1 175 ? -8.160 -0.490 -3.525 1.00 86.81 175 PHE A C 1
ATOM 1403 O O . PHE A 1 175 ? -8.558 -1.189 -4.450 1.00 86.81 175 PHE A O 1
ATOM 1410 N N . VAL A 1 176 ? -8.927 0.428 -2.938 1.00 84.31 176 VAL A N 1
ATOM 1411 C CA . VAL A 1 176 ? -10.369 0.621 -3.151 1.00 84.31 176 VAL A CA 1
ATOM 1412 C C . VAL A 1 176 ? -10.607 2.036 -3.668 1.00 84.31 176 VAL A C 1
ATOM 1414 O O . VAL A 1 176 ? -11.191 2.894 -3.013 1.00 84.31 176 VAL A O 1
ATOM 1417 N N . SER A 1 177 ? -10.048 2.314 -4.837 1.00 82.38 177 SER A N 1
ATOM 1418 C CA . SER A 1 177 ? -10.236 3.571 -5.554 1.00 82.38 177 SER A CA 1
ATOM 1419 C C . SER A 1 177 ? -10.025 3.347 -7.046 1.00 82.38 177 SER A C 1
ATOM 1421 O O . SER A 1 177 ? -9.681 2.246 -7.478 1.00 82.38 177 SER A O 1
ATOM 1423 N N . ASP A 1 178 ? -10.187 4.399 -7.847 1.00 81.00 178 ASP A N 1
ATOM 1424 C CA . ASP A 1 178 ? -9.823 4.390 -9.267 1.00 81.00 178 ASP A CA 1
ATOM 1425 C C . ASP A 1 178 ? -8.290 4.473 -9.466 1.00 81.00 178 ASP A C 1
ATOM 1427 O O . ASP A 1 178 ? -7.737 5.351 -10.135 1.00 81.00 178 ASP A O 1
ATOM 1431 N N . ASN A 1 179 ? -7.562 3.567 -8.809 1.00 84.88 179 ASN A N 1
ATOM 1432 C CA . ASN A 1 179 ? -6.118 3.449 -8.920 1.00 84.88 179 ASN A CA 1
ATOM 1433 C C . ASN A 1 179 ? -5.766 2.607 -10.149 1.00 84.88 179 ASN A C 1
ATOM 1435 O O . ASN A 1 179 ? -5.672 1.382 -10.081 1.00 84.88 179 ASN A O 1
ATOM 1439 N N . LYS A 1 180 ? -5.480 3.276 -11.270 1.00 85.88 180 LYS A N 1
ATOM 1440 C CA . LYS A 1 180 ? -5.093 2.622 -12.537 1.00 85.88 180 LYS A CA 1
ATOM 1441 C C . LYS A 1 180 ? -3.887 1.683 -12.414 1.00 85.88 180 LYS A C 1
ATOM 1443 O O . LYS A 1 180 ? -3.749 0.766 -13.213 1.00 85.88 180 LYS A O 1
ATOM 1448 N N . LYS A 1 181 ? -3.023 1.874 -11.408 1.00 85.81 181 LYS A N 1
ATOM 1449 C CA . LYS A 1 181 ? -1.887 0.977 -11.127 1.00 85.81 181 LYS A CA 1
ATOM 1450 C C . LYS A 1 181 ? -2.297 -0.350 -10.482 1.00 85.81 181 LYS A C 1
ATOM 1452 O O . LYS A 1 181 ? -1.434 -1.198 -10.301 1.00 85.81 181 LYS A O 1
ATOM 1457 N N . MET A 1 182 ? -3.567 -0.497 -10.114 1.00 86.50 182 MET A N 1
ATOM 1458 C CA . MET A 1 182 ? -4.169 -1.674 -9.485 1.00 86.50 182 MET A CA 1
ATOM 1459 C C . MET A 1 182 ? -5.442 -2.127 -10.216 1.00 86.50 182 MET A C 1
ATOM 1461 O O . MET A 1 182 ? -6.245 -2.855 -9.638 1.00 86.50 182 MET A O 1
ATOM 1465 N N . THR A 1 183 ? -5.644 -1.697 -11.470 1.00 87.88 183 THR A N 1
ATOM 1466 C CA . THR A 1 183 ? -6.835 -2.067 -12.251 1.00 87.88 183 THR A CA 1
ATOM 1467 C C . THR A 1 183 ? -6.994 -3.585 -12.348 1.00 87.88 183 THR A C 1
ATOM 1469 O O . THR A 1 183 ? -6.018 -4.326 -12.469 1.00 87.88 183 THR A O 1
ATOM 1472 N N . THR A 1 184 ? -8.241 -4.044 -12.295 1.00 86.81 184 THR A N 1
ATOM 1473 C CA . THR A 1 184 ? -8.613 -5.451 -12.482 1.00 86.81 184 THR A CA 1
ATOM 1474 C C . THR A 1 184 ? -8.931 -5.787 -13.938 1.00 86.81 184 THR A C 1
ATOM 1476 O O . THR A 1 184 ? -9.041 -6.961 -14.268 1.00 86.81 184 THR A O 1
ATOM 1479 N N . PHE A 1 185 ? -9.060 -4.783 -14.810 1.00 89.50 185 PHE A N 1
ATOM 1480 C CA . PHE A 1 185 ? -9.348 -4.963 -16.231 1.00 89.50 185 PHE A CA 1
ATOM 1481 C C . PHE A 1 185 ? -8.079 -5.351 -16.993 1.00 89.50 185 PHE A C 1
ATOM 1483 O O . PHE A 1 185 ? -7.127 -4.573 -17.051 1.00 89.50 185 PHE A O 1
ATOM 1490 N N . ASP A 1 186 ? -8.074 -6.541 -17.592 1.00 90.00 186 ASP A N 1
ATOM 1491 C CA . ASP A 1 186 ? -6.913 -7.109 -18.287 1.00 90.00 186 ASP A CA 1
ATOM 1492 C C . ASP A 1 186 ? -6.892 -6.661 -19.750 1.00 90.00 186 ASP A C 1
ATOM 1494 O O . ASP A 1 186 ? -7.900 -6.774 -20.450 1.00 90.00 186 ASP A O 1
ATOM 1498 N N . GLU A 1 187 ? -5.769 -6.132 -20.231 1.00 89.25 187 GLU A N 1
ATOM 1499 C CA . GLU A 1 187 ? -5.587 -5.761 -21.644 1.00 89.25 187 GLU A CA 1
ATOM 1500 C C . GLU A 1 187 ? -5.582 -6.982 -22.577 1.00 89.25 187 GLU A C 1
ATOM 1502 O O . GLU A 1 187 ? -5.864 -6.850 -23.763 1.00 89.25 187 GLU A O 1
ATOM 1507 N N . ASN A 1 188 ? -5.328 -8.179 -22.043 1.00 88.56 188 ASN A N 1
ATOM 1508 C CA . ASN A 1 188 ? -5.345 -9.434 -22.797 1.00 88.56 188 ASN A CA 1
ATOM 1509 C C . ASN A 1 188 ? -6.708 -10.147 -22.751 1.00 88.56 188 ASN A C 1
ATOM 1511 O O . ASN A 1 188 ? -6.840 -11.260 -23.260 1.00 88.56 188 ASN A O 1
ATOM 1515 N N . SER A 1 189 ? -7.715 -9.544 -22.114 1.00 91.75 189 SER A N 1
ATOM 1516 C CA . SER A 1 189 ? -9.092 -10.049 -22.132 1.00 91.75 189 SER A CA 1
ATOM 1517 C C . SER A 1 189 ? -9.782 -9.772 -23.472 1.00 91.75 189 SER A C 1
ATOM 1519 O O . SER A 1 189 ? -9.285 -8.997 -24.289 1.00 91.75 189 SER A O 1
ATOM 1521 N N . LEU A 1 190 ? -10.958 -10.371 -23.693 1.00 91.06 190 LEU A N 1
ATOM 1522 C CA . LEU A 1 190 ? -11.747 -10.146 -24.913 1.00 91.06 190 LEU A CA 1
ATOM 1523 C C . LEU A 1 190 ? -12.062 -8.659 -25.133 1.00 91.06 190 LEU A C 1
ATOM 1525 O O . LEU A 1 190 ? -11.981 -8.180 -26.261 1.00 91.06 190 LEU A O 1
ATOM 1529 N N . ASN A 1 191 ? -12.363 -7.920 -24.063 1.00 91.12 191 ASN A N 1
ATOM 1530 C CA . ASN A 1 191 ? -12.650 -6.490 -24.134 1.00 91.12 191 ASN A CA 1
ATOM 1531 C C . ASN A 1 191 ? -11.386 -5.617 -24.109 1.00 91.12 191 ASN A C 1
ATOM 1533 O O . ASN A 1 191 ? -11.482 -4.394 -24.218 1.00 91.12 191 ASN A O 1
ATOM 1537 N N . GLY A 1 192 ? -10.202 -6.217 -23.969 1.00 87.69 192 GLY A N 1
ATOM 1538 C CA . GLY A 1 192 ? -8.924 -5.513 -23.912 1.00 87.69 192 GLY A CA 1
ATOM 1539 C C . GLY A 1 192 ? -8.571 -4.748 -25.190 1.00 87.69 192 GLY A C 1
ATOM 1540 O O . GLY A 1 192 ? -7.835 -3.768 -25.126 1.00 87.69 192 GLY A O 1
ATOM 1541 N N . SER A 1 193 ? -9.155 -5.125 -26.334 1.00 87.69 193 SER A N 1
ATOM 1542 C CA . SER A 1 193 ? -8.992 -4.409 -27.606 1.00 87.69 193 SER A CA 1
ATOM 1543 C C . SER A 1 193 ? -9.818 -3.123 -27.725 1.00 87.69 193 SER A C 1
ATOM 1545 O O . SER A 1 193 ? -9.631 -2.378 -28.687 1.00 87.69 193 SER A O 1
ATOM 1547 N N . TYR A 1 194 ? -10.752 -2.864 -26.804 1.00 88.88 194 TYR A N 1
ATOM 1548 C CA . TYR A 1 194 ? -11.557 -1.641 -26.795 1.00 88.88 194 TYR A CA 1
ATOM 1549 C C . TYR A 1 194 ? -10.954 -0.582 -25.870 1.00 88.88 194 TYR A C 1
ATOM 1551 O O . TYR A 1 194 ? -10.332 -0.890 -24.853 1.00 88.88 194 TYR A O 1
ATOM 1559 N N . GLU A 1 195 ? -11.203 0.690 -26.182 1.00 86.69 195 GLU A N 1
ATOM 1560 C CA . GLU A 1 195 ? -10.947 1.771 -25.234 1.00 86.69 195 GLU A CA 1
ATOM 1561 C C . GLU A 1 195 ? -11.963 1.683 -24.086 1.00 86.69 195 GLU A C 1
ATOM 1563 O O . GLU A 1 195 ? -13.174 1.791 -24.292 1.00 86.69 195 GLU A O 1
ATOM 1568 N N . ARG A 1 196 ? -11.468 1.454 -22.866 1.00 85.44 196 ARG A N 1
ATOM 1569 C CA . ARG A 1 196 ? -12.295 1.254 -21.672 1.00 85.44 196 ARG A CA 1
ATOM 1570 C C . ARG A 1 196 ? -12.118 2.410 -20.700 1.00 85.44 196 ARG A C 1
ATOM 1572 O O . ARG A 1 196 ? -11.001 2.758 -20.327 1.00 85.44 196 ARG A O 1
ATOM 1579 N N . ASN A 1 197 ? -13.240 2.950 -20.235 1.00 85.00 197 ASN A N 1
ATOM 1580 C CA . ASN A 1 197 ? -13.287 3.908 -19.136 1.00 85.00 197 ASN A CA 1
ATOM 1581 C C . ASN A 1 197 ? -13.925 3.225 -17.926 1.00 85.00 197 ASN A C 1
ATOM 1583 O O . ASN A 1 197 ? -15.141 3.047 -17.876 1.00 85.00 197 ASN A O 1
ATOM 1587 N N . ALA A 1 198 ? -13.093 2.810 -16.972 1.00 83.44 198 ALA A N 1
ATOM 1588 C CA . ALA A 1 198 ? -13.543 2.233 -15.714 1.00 83.44 198 ALA A CA 1
ATOM 1589 C C . ALA A 1 198 ? -13.758 3.336 -14.673 1.00 83.44 198 ALA A C 1
ATOM 1591 O O . ALA A 1 198 ? -12.980 4.283 -14.601 1.00 83.44 198 ALA A O 1
ATOM 1592 N N . ILE A 1 199 ? -14.815 3.207 -13.869 1.00 85.75 199 ILE A N 1
ATOM 1593 C CA . ILE A 1 199 ? -15.091 4.092 -12.735 1.00 85.75 199 ILE A CA 1
ATOM 1594 C C . ILE A 1 199 ? -15.339 3.206 -11.523 1.00 85.75 199 ILE A C 1
ATOM 1596 O O . ILE A 1 199 ? -16.235 2.359 -11.539 1.00 85.75 199 ILE A O 1
ATOM 1600 N N . PHE A 1 200 ? -14.551 3.409 -10.470 1.00 86.94 200 PHE A N 1
ATOM 1601 C CA . PHE A 1 200 ? -14.742 2.703 -9.211 1.00 86.94 200 PHE A CA 1
ATOM 1602 C C . PHE A 1 200 ? -16.074 3.106 -8.549 1.00 86.94 200 PHE A C 1
ATOM 1604 O O . PHE A 1 200 ? -16.363 4.294 -8.388 1.00 86.94 200 PHE A O 1
ATOM 1611 N N . LYS A 1 201 ? -16.878 2.112 -8.150 1.00 88.31 201 LYS A N 1
ATOM 1612 C CA . LYS A 1 201 ? -18.163 2.296 -7.460 1.00 88.31 201 LYS A CA 1
ATOM 1613 C C . LYS A 1 201 ? -18.062 1.837 -6.009 1.00 88.31 201 LYS A C 1
ATOM 1615 O O . LYS A 1 201 ? -18.001 0.642 -5.733 1.00 88.31 201 LYS A O 1
ATOM 1620 N N . ASN A 1 202 ? -18.054 2.799 -5.089 1.00 85.19 202 ASN A N 1
ATOM 1621 C CA . ASN A 1 202 ? -17.845 2.542 -3.664 1.00 85.19 202 ASN A CA 1
ATOM 1622 C C . ASN A 1 202 ? -18.966 1.710 -3.016 1.00 85.19 202 ASN A C 1
ATOM 1624 O O . ASN A 1 202 ? -18.704 0.869 -2.167 1.00 85.19 202 ASN A O 1
ATOM 1628 N N . ASP A 1 203 ? -20.211 1.906 -3.439 1.00 88.19 203 ASP A N 1
ATOM 1629 C CA . ASP A 1 203 ? -21.388 1.161 -2.970 1.00 88.19 203 ASP A CA 1
ATOM 1630 C C . ASP A 1 203 ? -21.411 -0.310 -3.421 1.00 88.19 203 ASP A C 1
ATOM 1632 O O . ASP A 1 203 ? -22.180 -1.107 -2.892 1.00 88.19 203 ASP A O 1
ATOM 1636 N N . CYS A 1 204 ? -20.561 -0.676 -4.384 1.00 86.94 204 CYS A N 1
ATOM 1637 C CA . CYS A 1 204 ? -20.417 -2.036 -4.903 1.00 86.94 204 CYS A CA 1
ATOM 1638 C C . CYS A 1 204 ? -19.167 -2.758 -4.359 1.00 86.94 204 CYS A C 1
ATOM 1640 O O . CYS A 1 204 ? -18.835 -3.845 -4.832 1.00 86.94 204 CYS A O 1
ATOM 1642 N N . SER A 1 205 ? -18.434 -2.163 -3.412 1.00 85.06 205 SER A N 1
ATOM 1643 C CA . SER A 1 205 ? -17.199 -2.734 -2.862 1.00 85.06 205 SER A CA 1
ATOM 1644 C C . SER A 1 205 ? -17.466 -3.562 -1.601 1.00 85.06 205 SER A C 1
ATOM 1646 O O . SER A 1 205 ? -18.176 -3.136 -0.703 1.00 85.06 205 SER A O 1
ATOM 1648 N N . TYR A 1 206 ? -16.816 -4.725 -1.483 1.00 81.25 206 TYR A N 1
ATOM 1649 C CA . TYR A 1 206 ? -16.884 -5.585 -0.287 1.00 81.25 206 TYR A CA 1
ATOM 1650 C C . TYR A 1 206 ? -16.211 -4.984 0.963 1.00 81.25 206 TYR A C 1
ATOM 1652 O O . TYR A 1 206 ? -16.282 -5.559 2.059 1.00 81.25 206 TYR A O 1
ATOM 1660 N N . LEU A 1 207 ? -15.482 -3.877 0.800 1.00 78.62 207 LEU A N 1
ATOM 1661 C CA . LEU A 1 207 ? -14.757 -3.208 1.875 1.00 78.62 207 LEU A CA 1
ATOM 1662 C C . LEU A 1 207 ? -15.532 -2.036 2.490 1.00 78.62 207 LEU A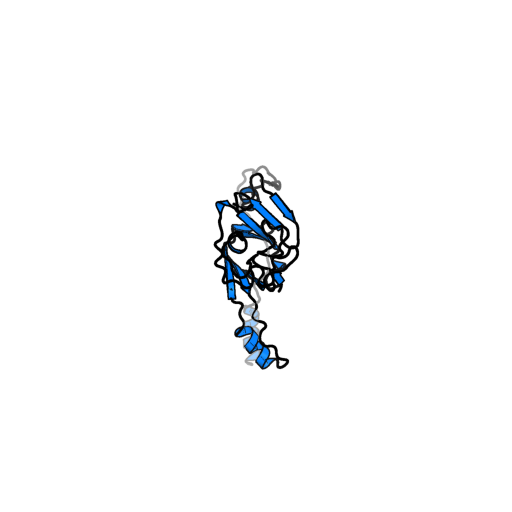 C 1
ATOM 1664 O O . LEU A 1 207 ? -15.156 -1.636 3.591 1.00 78.62 207 LEU A O 1
ATOM 1668 N N . THR A 1 208 ? -16.590 -1.536 1.843 1.00 62.12 208 THR A N 1
ATOM 1669 C CA . THR A 1 208 ? -17.274 -0.273 2.177 1.00 62.12 208 THR A CA 1
ATOM 1670 C C . THR A 1 208 ? -18.772 -0.411 2.378 1.00 62.12 208 THR A C 1
ATOM 1672 O O . THR A 1 208 ? -19.365 -1.362 1.833 1.00 62.12 208 THR A O 1
#

Foldseek 3Di:
DDPVVVVVVVVVVVPPDDDDDDDDDDDDDDDDDDDDPPPPPPPVPPPALVNVVPPDDWDWDDDCWIWIADPLFIKTKHFPVQAPPWDWAFDAACDDPDQLFDPHRDGQAGTFTWGWHDDPWWIFIFGWDPPDDDPDPVVVVVVVVVGGTHGPDIWTFSDAPPVNRITMTTCCCVAQAPPPNHDRGHLPGNCVPDDDDDGGDSVPDPSD

pLDDT: mean 80.68, std 21.54, range [29.0, 98.31]